Protein AF-0000000082042548 (afdb_homodimer)

Secondary structure (DSSP, 8-state):
-----------------SS--EE-SEEEEETT--EEEEEE---SSEEEEEEEEEESSS-EEEEEEETTS--EEE-GGGTTSEEEEE-SSEEEEEE-S--GGG-EEEEEEEEEEETTEEEEEE---EEEEEE-----HHHHHHHHHHHHHHHHHHHHHHHHHHHHHHHHHHHHHHHHHHHHT--TT-/-----------------SS--EE-SEEEEETT--EEEEEE---SSEEEEEEEEEESSS-EEEEEEETTS--EEE-GGGTTSEEEEE-SSEEEEEE-S--GGG-EEEEEEEEEEETTEEEEEE---EEEEEE-----HHHHHHHHHHHHHHHHHHHHHHHHHHHHHHHHHHHHHHHHHHHHT--TT-

Solvent-accessible surface area (backbone atoms only — not comparable to full-atom values): 20476 Å² total; per-residue (Å²): 139,79,86,73,85,76,75,74,67,70,72,70,67,72,66,65,55,83,46,32,50,51,40,56,44,68,43,82,42,49,48,57,43,67,51,67,41,38,32,44,65,69,57,92,42,48,67,53,27,38,34,36,29,34,32,61,39,82,62,45,70,46,34,40,34,32,68,85,58,80,45,76,47,66,29,76,94,46,59,93,27,61,49,78,44,84,53,94,58,29,37,37,34,34,41,37,64,36,44,54,84,63,32,29,36,38,28,43,32,37,34,26,35,50,96,84,34,84,43,76,38,50,29,71,20,23,40,35,44,35,37,73,82,77,77,58,66,65,56,57,55,51,52,52,53,53,49,55,56,51,50,54,54,52,45,53,51,52,49,53,54,52,53,51,52,54,50,55,52,49,54,51,55,52,52,55,53,58,62,67,65,58,71,73,79,112,138,77,86,73,86,75,77,76,67,72,74,71,68,72,65,63,53,84,46,32,50,50,40,56,44,67,44,81,42,49,48,57,42,68,50,67,42,37,32,45,64,68,56,91,42,47,66,53,28,37,33,35,29,34,32,60,40,83,62,44,68,47,35,37,33,33,68,84,58,80,44,76,47,67,29,76,94,45,59,95,28,61,47,77,43,84,53,94,60,29,36,38,36,33,41,38,64,36,43,55,85,64,32,30,35,39,28,45,32,36,35,27,35,51,95,84,34,83,44,74,34,50,28,72,20,25,42,35,43,36,36,74,82,76,76,57,66,65,55,55,54,52,51,51,54,53,47,55,56,51,50,55,54,53,45,54,51,51,48,54,54,52,53,51,52,53,50,53,53,48,54,50,55,52,51,53,53,59,61,69,64,57,72,72,79,113

Organism: Chelonoidis abingdonii (NCBI:txid106734)

Radius of gyration: 39.46 Å; Cα contacts (8 Å, |Δi|>4): 624; chains: 2; bounding box: 56×146×115 Å

Structure (mmCIF, N/CA/C/O backbone):
data_AF-0000000082042548-model_v1
#
loop_
_entity.id
_entity.type
_entity.pdbx_description
1 polymer 'Immunoglobulin domain-containing protein'
#
loop_
_atom_site.group_PDB
_atom_site.id
_atom_site.type_symbol
_atom_site.label_atom_id
_atom_site.label_alt_id
_atom_site.label_comp_id
_atom_site.label_asym_id
_atom_site.label_entity_id
_atom_site.label_seq_id
_atom_site.pdbx_PDB_ins_code
_atom_site.Cartn_x
_atom_site.Cartn_y
_atom_site.Cartn_z
_atom_site.occupancy
_atom_site.B_iso_or_equiv
_atom_site.auth_seq_id
_atom_site.auth_comp_id
_atom_site.auth_asym_id
_atom_site.auth_atom_id
_atom_site.pdbx_PDB_model_num
ATOM 1 N N . LEU A 1 1 ? -9.922 -2.357 62.219 1 30.91 1 LEU A N 1
ATOM 2 C CA . LEU A 1 1 ? -10.594 -1.523 61.25 1 30.91 1 LEU A CA 1
ATOM 3 C C . LEU A 1 1 ? -9.711 -1.32 60 1 30.91 1 LEU A C 1
ATOM 5 O O . LEU A 1 1 ? -8.852 -0.437 60 1 30.91 1 LEU A O 1
ATOM 9 N N . GLU A 1 2 ? -9.156 -2.424 59.5 1 39.81 2 GLU A N 1
ATOM 10 C CA . GLU A 1 2 ? -8.172 -2.672 58.438 1 39.81 2 GLU A CA 1
ATOM 11 C C . GLU A 1 2 ? -8.5 -1.867 57.188 1 39.81 2 GLU A C 1
ATOM 13 O O . GLU A 1 2 ? -9.641 -1.452 56.969 1 39.81 2 GLU A O 1
ATOM 18 N N . PHE A 1 3 ? -7.379 -1.324 56.594 1 40.09 3 PHE A N 1
ATOM 19 C CA . PHE A 1 3 ? -7.055 -0.581 55.375 1 40.09 3 PHE A CA 1
ATOM 20 C C . PHE A 1 3 ? -7.832 -1.127 54.188 1 40.09 3 PHE A C 1
ATOM 22 O O . PHE A 1 3 ? -7.91 -2.342 54 1 40.09 3 PHE A O 1
ATOM 29 N N . GLY A 1 4 ? -8.906 -0.402 53.625 1 39.5 4 GLY A N 1
ATOM 30 C CA . GLY A 1 4 ? -9.727 -0.397 52.438 1 39.5 4 GLY A CA 1
ATOM 31 C C . GLY A 1 4 ? -8.938 -0.693 51.156 1 39.5 4 GLY A C 1
ATOM 32 O O . GLY A 1 4 ? -7.758 -0.354 51.062 1 39.5 4 GLY A O 1
ATOM 33 N N . PRO A 1 5 ? -9.25 -1.831 50.406 1 49.59 5 PRO A N 1
ATOM 34 C CA . PRO A 1 5 ? -8.742 -2.094 49.062 1 49.59 5 PRO A CA 1
ATOM 35 C C . PRO A 1 5 ? -8.688 -0.839 48.188 1 49.59 5 PRO A C 1
ATOM 37 O O . PRO A 1 5 ? -9.672 -0.11 48.094 1 49.59 5 PRO A O 1
ATOM 40 N N . LEU A 1 6 ? -7.57 -0.037 48.125 1 42.12 6 LEU A N 1
ATOM 41 C CA . LEU A 1 6 ? -7.18 0.951 47.125 1 42.12 6 LEU A CA 1
ATOM 42 C C . LEU A 1 6 ? -7.613 0.515 45.75 1 42.12 6 LEU A C 1
ATOM 44 O O . LEU A 1 6 ? -7.156 -0.512 45.25 1 42.12 6 LEU A O 1
ATOM 48 N N . CYS A 1 7 ? -8.859 0.816 45.281 1 38.88 7 CYS A N 1
ATOM 49 C CA . CYS A 1 7 ? -9.367 0.982 43.938 1 38.88 7 CYS A CA 1
ATOM 50 C C . CYS A 1 7 ? -8.297 1.568 43 1 38.88 7 CYS A C 1
ATOM 52 O O . CYS A 1 7 ? -7.98 2.756 43.094 1 38.88 7 CYS A O 1
ATOM 54 N N . LEU A 1 8 ? -7.133 0.914 42.875 1 37.88 8 LEU A N 1
ATOM 55 C CA . LEU A 1 8 ? -6.41 1.172 41.625 1 37.88 8 LEU A CA 1
ATOM 56 C C . LEU A 1 8 ? -7.375 1.368 40.469 1 37.88 8 LEU A C 1
ATOM 58 O O . LEU A 1 8 ? -7.906 0.396 39.906 1 37.88 8 LEU A O 1
ATOM 62 N N . MET A 1 9 ? -8.352 2.215 40.594 1 36 9 MET A N 1
ATOM 63 C CA . MET A 1 9 ? -8.961 2.773 39.375 1 36 9 MET A CA 1
ATOM 64 C C . MET A 1 9 ? -7.918 2.951 38.281 1 36 9 MET A C 1
ATOM 66 O O . MET A 1 9 ? -7.035 3.803 38.375 1 36 9 MET A O 1
ATOM 70 N N . MET A 1 10 ? -7.387 1.938 37.719 1 39.34 10 MET A N 1
ATOM 71 C CA . MET A 1 10 ? -6.898 2.062 36.344 1 39.34 10 MET A CA 1
ATOM 72 C C . MET A 1 10 ? -7.727 3.074 35.562 1 39.34 10 MET A C 1
ATOM 74 O O . MET A 1 10 ? -8.883 2.811 35.219 1 39.34 10 MET A O 1
ATOM 78 N N . LYS A 1 11 ? -7.691 4.312 35.875 1 39.91 11 LYS A N 1
ATOM 79 C CA . LYS A 1 11 ? -8.078 5.305 34.875 1 39.91 11 LYS A CA 1
ATOM 80 C C . LYS A 1 11 ? -7.82 4.789 33.469 1 39.91 11 LYS A C 1
ATOM 82 O O . LYS A 1 11 ? -6.672 4.703 33.031 1 39.91 11 LYS A O 1
ATOM 87 N N . CYS A 1 12 ? -8.43 3.734 32.938 1 40.12 12 CYS A N 1
ATOM 88 C CA . CYS A 1 12 ? -8.719 3.717 31.516 1 40.12 12 CYS A CA 1
ATOM 89 C C . CYS A 1 12 ? -8.906 5.129 30.969 1 40.12 12 CYS A C 1
ATOM 91 O O . CYS A 1 12 ? -10 5.691 31.062 1 40.12 12 CYS A O 1
ATOM 93 N N . ILE A 1 13 ? -8.18 6.062 31.297 1 39.62 13 ILE A N 1
ATOM 94 C CA . ILE A 1 13 ? -8.156 7.211 30.406 1 39.62 13 ILE A CA 1
ATOM 95 C C . ILE A 1 13 ? -8.508 6.758 28.984 1 39.62 13 ILE A C 1
ATOM 97 O O . ILE A 1 13 ? -7.738 6.039 28.344 1 39.62 13 ILE A O 1
ATOM 101 N N . LEU A 1 14 ? -9.711 6.285 28.688 1 43.09 14 LEU A N 1
ATOM 102 C CA . LEU A 1 14 ? -10.203 6.438 27.312 1 43.09 14 LEU A CA 1
ATOM 103 C C . LEU A 1 14 ? -9.547 7.629 26.625 1 43.09 14 LEU A C 1
ATOM 105 O O . LEU A 1 14 ? -10.031 8.758 26.734 1 43.09 14 LEU A O 1
ATOM 109 N N . GLU A 1 15 ? -8.352 7.887 26.812 1 45.38 15 GLU A N 1
ATOM 110 C CA . GLU A 1 15 ? -7.801 8.797 25.812 1 45.38 15 GLU A CA 1
ATOM 111 C C . GLU A 1 15 ? -8.477 8.602 24.453 1 45.38 15 GLU A C 1
ATOM 113 O O . GLU A 1 15 ? -8.43 7.508 23.891 1 45.38 15 GLU A O 1
ATOM 118 N N . TYR A 1 16 ? -9.719 9.133 24.266 1 48.38 16 TYR A N 1
ATOM 119 C CA . TYR A 1 16 ? -10.344 9.25 22.953 1 48.38 16 TYR A CA 1
ATOM 120 C C . TYR A 1 16 ? -9.297 9.242 21.844 1 48.38 16 TYR A C 1
ATOM 122 O O . TYR A 1 16 ? -8.367 10.047 21.859 1 48.38 16 TYR A O 1
ATOM 130 N N . ALA A 1 17 ? -9.016 8.195 21.406 1 53.56 17 ALA A N 1
ATOM 131 C CA . ALA A 1 17 ? -8.102 8.016 20.281 1 53.56 17 ALA A CA 1
ATOM 132 C C . ALA A 1 17 ? -8.289 9.125 19.234 1 53.56 17 ALA A C 1
ATOM 134 O O . ALA A 1 17 ? -9.406 9.414 18.812 1 53.56 17 ALA A O 1
ATOM 135 N N . ARG A 1 18 ? -7.535 10.141 19.25 1 64.62 18 ARG A N 1
ATOM 136 C CA . ARG A 1 18 ? -7.504 11.258 18.312 1 64.62 18 ARG A CA 1
ATOM 137 C C . ARG A 1 18 ? -7.359 10.773 16.875 1 64.62 18 ARG A C 1
ATOM 139 O O . ARG A 1 18 ? -7.367 11.57 15.938 1 64.62 18 ARG A O 1
ATOM 146 N N . GLU A 1 19 ? -7.254 9.484 16.688 1 80.31 19 GLU A N 1
ATOM 147 C CA . GLU A 1 19 ? -7.121 9.023 15.305 1 80.31 19 GLU A CA 1
ATOM 148 C C . GLU A 1 19 ? -8.156 7.949 14.977 1 80.31 19 GLU A C 1
ATOM 150 O O . GLU A 1 19 ? -8.578 7.199 15.859 1 80.31 19 GLU A O 1
ATOM 155 N N . VAL A 1 20 ? -8.773 7.984 13.852 1 93 20 VAL A N 1
ATOM 156 C CA . VAL A 1 20 ? -9.68 6.969 13.328 1 93 20 VAL A CA 1
ATOM 157 C C . VAL A 1 20 ? -8.938 5.641 13.18 1 93 20 VAL A C 1
ATOM 159 O O . VAL A 1 20 ? -7.879 5.578 12.555 1 93 20 VAL A O 1
ATOM 162 N N . THR A 1 21 ? -9.398 4.625 13.906 1 94.44 21 THR A N 1
ATOM 163 C CA . THR A 1 21 ? -8.812 3.299 13.75 1 94.44 21 THR A CA 1
ATOM 164 C C . THR A 1 21 ? -9.375 2.605 12.508 1 94.44 21 THR A C 1
ATOM 166 O O . THR A 1 21 ? -10.57 2.701 12.227 1 94.44 21 THR A O 1
ATOM 169 N N . GLN A 1 22 ? -8.508 1.91 11.797 1 97.19 22 GLN A N 1
ATOM 170 C CA . GLN A 1 22 ? -8.891 1.236 10.562 1 97.19 22 GLN A CA 1
ATOM 171 C C . GLN A 1 22 ? -8.188 -0.113 10.43 1 97.19 22 GLN A C 1
ATOM 173 O O . GLN A 1 22 ? -6.996 -0.23 10.727 1 97.19 22 GLN A O 1
ATOM 178 N N . LYS A 1 23 ? -8.961 -1.135 10.102 1 97.62 23 LYS A N 1
ATOM 179 C CA . LYS A 1 23 ? -8.422 -2.477 9.898 1 97.62 23 LYS A CA 1
ATOM 180 C C . LYS A 1 23 ? -9.062 -3.15 8.695 1 97.62 23 LYS A C 1
ATOM 182 O O . LYS A 1 23 ? -10.227 -2.887 8.375 1 97.62 23 LYS A O 1
ATOM 187 N N . PRO A 1 24 ? -8.305 -4.082 8.023 1 98.5 24 PRO A N 1
ATOM 188 C CA . PRO A 1 24 ? -6.914 -4.453 8.297 1 98.5 24 PRO A CA 1
ATOM 189 C C . PRO A 1 24 ? -5.91 -3.455 7.727 1 98.5 24 PRO A C 1
ATOM 191 O O . PRO A 1 24 ? -6.297 -2.5 7.051 1 98.5 24 PRO A O 1
ATOM 194 N N . ASP A 1 25 ? -4.594 -3.676 7.961 1 98.31 25 ASP A N 1
ATOM 195 C CA . ASP A 1 25 ? -3.561 -2.771 7.465 1 98.31 25 ASP A CA 1
ATOM 196 C C . ASP A 1 25 ? -3.217 -3.076 6.012 1 98.31 25 ASP A C 1
ATOM 198 O O . ASP A 1 25 ? -2.877 -2.172 5.242 1 98.31 25 ASP A O 1
ATOM 202 N N . VAL A 1 26 ? -3.24 -4.316 5.707 1 98.38 26 VAL A N 1
ATOM 203 C CA . VAL A 1 26 ? -2.838 -4.734 4.367 1 98.38 26 VAL A CA 1
ATOM 204 C C . VAL A 1 26 ? -3.838 -5.754 3.826 1 98.38 26 VAL A C 1
ATOM 206 O O . VAL A 1 26 ? -4.219 -6.695 4.527 1 98.38 26 VAL A O 1
ATOM 209 N N . LEU A 1 27 ? -4.234 -5.594 2.611 1 98.38 27 LEU A N 1
ATOM 210 C CA . LEU A 1 27 ? -5.082 -6.52 1.867 1 98.38 27 LEU A CA 1
ATOM 211 C C . LEU A 1 27 ? -4.449 -6.875 0.527 1 98.38 27 LEU A C 1
ATOM 213 O O . LEU A 1 27 ? -4.348 -6.027 -0.363 1 98.38 27 LEU A O 1
ATOM 217 N N . LEU A 1 28 ? -3.963 -8.055 0.416 1 96.94 28 LEU A N 1
ATOM 218 C CA . LEU A 1 28 ? -3.488 -8.625 -0.84 1 96.94 28 LEU A CA 1
ATOM 219 C C . LEU A 1 28 ? -4.52 -9.586 -1.423 1 96.94 28 LEU A C 1
ATOM 221 O O . LEU A 1 28 ? -4.754 -10.664 -0.868 1 96.94 28 LEU A O 1
ATOM 225 N N . VAL A 1 29 ? -5.09 -9.234 -2.557 1 96.5 29 VAL A N 1
ATOM 226 C CA . VAL A 1 29 ? -6.227 -10.016 -3.041 1 96.5 29 VAL A CA 1
ATOM 227 C C . VAL A 1 29 ? -6.121 -10.195 -4.555 1 96.5 29 VAL A C 1
ATOM 229 O O . VAL A 1 29 ? -5.316 -9.531 -5.211 1 96.5 29 VAL A O 1
ATOM 232 N N . ASN A 1 30 ? -6.875 -11.109 -5.043 1 94.06 30 ASN A N 1
ATOM 233 C CA . ASN A 1 30 ? -6.965 -11.305 -6.488 1 94.06 30 ASN A CA 1
ATOM 234 C C . ASN A 1 30 ? -8.125 -10.516 -7.09 1 94.06 30 ASN A C 1
ATOM 236 O O . ASN A 1 30 ? -9.07 -10.164 -6.391 1 94.06 30 ASN A O 1
ATOM 240 N N . GLU A 1 31 ? -7.996 -10.25 -8.352 1 95.88 31 GLU A N 1
ATOM 241 C CA . GLU A 1 31 ? -9.094 -9.609 -9.07 1 95.88 31 GLU A CA 1
ATOM 242 C C . GLU A 1 31 ? -10.398 -10.383 -8.891 1 95.88 31 GLU A C 1
ATOM 244 O O . GLU A 1 31 ? -10.398 -11.617 -8.891 1 95.88 31 GLU A O 1
ATOM 249 N N . GLY A 1 32 ? -11.492 -9.656 -8.75 1 96 32 GLY A N 1
ATOM 250 C CA . GLY A 1 32 ? -12.805 -10.273 -8.617 1 96 32 GLY A CA 1
ATOM 251 C C . GLY A 1 32 ? -13.211 -10.508 -7.176 1 96 32 GLY A C 1
ATOM 252 O O . GLY A 1 32 ? -14.383 -10.734 -6.887 1 96 32 GLY A O 1
ATOM 253 N N . GLU A 1 33 ? -12.297 -10.523 -6.281 1 96.81 33 GLU A N 1
ATOM 254 C CA . GLU A 1 33 ? -12.578 -10.805 -4.879 1 96.81 33 GLU A CA 1
ATOM 255 C C . GLU A 1 33 ? -13.211 -9.602 -4.184 1 96.81 33 GLU A C 1
ATOM 257 O O . GLU A 1 33 ? -13.312 -8.523 -4.773 1 96.81 33 GLU A O 1
ATOM 262 N N . SER A 1 34 ? -13.719 -9.828 -2.951 1 97.94 34 SER A N 1
ATOM 263 C CA . SER A 1 34 ? -14.305 -8.789 -2.113 1 97.94 34 SER A CA 1
ATOM 264 C C . SER A 1 34 ? -13.531 -8.633 -0.806 1 97.94 34 SER A C 1
ATOM 266 O O . SER A 1 34 ? -12.961 -9.602 -0.301 1 97.94 34 SER A O 1
ATOM 268 N N . VAL A 1 35 ? -13.547 -7.457 -0.332 1 98.62 35 VAL A N 1
ATOM 269 C CA . VAL A 1 35 ? -12.859 -7.219 0.936 1 98.62 35 VAL A CA 1
ATOM 270 C C . VAL A 1 35 ? -13.695 -6.273 1.801 1 98.62 35 VAL A C 1
ATOM 272 O O . VAL A 1 35 ? -14.602 -5.609 1.304 1 98.62 35 VAL A O 1
ATOM 275 N N . ASN A 1 36 ? -13.367 -6.27 3.082 1 98.5 36 ASN A N 1
ATOM 276 C CA . ASN A 1 36 ? -13.992 -5.359 4.035 1 98.5 36 ASN A CA 1
ATOM 277 C C . ASN A 1 36 ? -12.961 -4.461 4.711 1 98.5 36 ASN A C 1
ATOM 279 O O . ASN A 1 36 ? -11.898 -4.93 5.125 1 98.5 36 ASN A O 1
ATOM 283 N N . ILE A 1 37 ? -13.25 -3.254 4.832 1 98.5 37 ILE A N 1
ATOM 284 C CA . ILE A 1 37 ? -12.492 -2.283 5.617 1 98.5 37 ILE A CA 1
ATOM 285 C C . ILE A 1 37 ? -13.359 -1.753 6.758 1 98.5 37 ILE A C 1
ATOM 287 O O . ILE A 1 37 ? -14.477 -1.29 6.531 1 98.5 37 ILE A O 1
ATOM 291 N N . SER A 1 38 ? -12.891 -1.854 7.914 1 97.38 38 SER A N 1
ATOM 292 C CA . SER A 1 38 ? -13.617 -1.366 9.086 1 97.38 38 SER A CA 1
ATOM 293 C C . SER A 1 38 ? -13.008 -0.074 9.609 1 97.38 38 SER A C 1
ATOM 295 O O . SER A 1 38 ? -11.789 0.005 9.82 1 97.38 38 SER A O 1
ATOM 297 N N . CYS A 1 39 ? -13.805 0.874 9.867 1 96 39 CYS A N 1
ATOM 298 C CA . CYS A 1 39 ? -13.383 2.178 10.375 1 96 39 CYS A CA 1
ATOM 299 C C . CYS A 1 39 ? -14.109 2.518 11.672 1 96 39 CYS A C 1
ATOM 301 O O . CYS A 1 39 ? -15.336 2.43 11.742 1 96 39 CYS A O 1
ATOM 303 N N . SER A 1 40 ? -13.383 2.959 12.594 1 93.69 40 SER A N 1
ATOM 304 C CA . SER A 1 40 ? -14.016 3.367 13.844 1 93.69 40 SER A CA 1
ATOM 305 C C . SER A 1 40 ? -14.75 4.691 13.68 1 93.69 40 SER A C 1
ATOM 307 O O . SER A 1 40 ? -14.352 5.535 12.875 1 93.69 40 SER A O 1
ATOM 309 N N . ILE A 1 41 ? -15.789 4.883 14.422 1 88.31 41 ILE A N 1
ATOM 310 C CA . ILE A 1 41 ? -16.562 6.121 14.305 1 88.31 41 ILE A CA 1
ATOM 311 C C . ILE A 1 41 ? -16.453 6.918 15.602 1 88.31 41 ILE A C 1
ATOM 313 O O . ILE A 1 41 ? -16.984 8.023 15.703 1 88.31 41 ILE A O 1
ATOM 317 N N . THR A 1 42 ? -15.711 6.445 16.562 1 82.69 42 THR A N 1
ATOM 318 C CA . THR A 1 42 ? -15.57 7.152 17.844 1 82.69 42 THR A CA 1
ATOM 319 C C . THR A 1 42 ? -14.672 8.375 17.688 1 82.69 42 THR A C 1
ATOM 321 O O . THR A 1 42 ? -13.547 8.266 17.188 1 82.69 42 THR A O 1
ATOM 324 N N . THR A 1 43 ? -15.266 9.531 17.984 1 81.12 43 THR A N 1
ATOM 325 C CA . THR A 1 43 ? -14.516 10.773 17.859 1 81.12 43 THR A CA 1
ATOM 326 C C . THR A 1 43 ? -14.805 11.703 19.031 1 81.12 43 THR A C 1
ATOM 328 O O . THR A 1 43 ? -15.836 11.57 19.703 1 81.12 43 THR A O 1
ATOM 331 N N . LYS A 1 44 ? -13.867 12.508 19.609 1 77.94 44 LYS A N 1
ATOM 332 C CA . LYS A 1 44 ? -14.055 13.484 20.688 1 77.94 44 LYS A CA 1
ATOM 333 C C . LYS A 1 44 ? -15.047 14.57 20.266 1 77.94 44 LYS A C 1
ATOM 335 O O . LYS A 1 44 ? -15.805 15.07 21.109 1 77.94 44 LYS A O 1
ATOM 340 N N . GLY A 1 45 ? -15.414 14.781 19.047 1 81.19 45 GLY A N 1
ATOM 341 C CA . GLY A 1 45 ? -16.344 15.758 18.5 1 81.19 45 GLY A CA 1
ATOM 342 C C . GLY A 1 45 ? -17.594 15.141 17.906 1 81.19 45 GLY A C 1
ATOM 343 O O . GLY A 1 45 ? -17.891 13.969 18.156 1 81.19 45 GLY A O 1
ATOM 344 N N . MET A 1 46 ? -18.328 16.109 17.391 1 87.75 46 MET A N 1
ATOM 345 C CA . MET A 1 46 ? -19.531 15.648 16.719 1 87.75 46 MET A CA 1
ATOM 346 C C . MET A 1 46 ? -19.219 15.172 15.297 1 87.75 46 MET A C 1
ATOM 348 O O . MET A 1 46 ? -18.656 15.93 14.492 1 87.75 46 MET A O 1
ATOM 352 N N . LEU A 1 47 ? -19.484 13.969 15.055 1 89.62 47 LEU A N 1
ATOM 353 C CA . LEU A 1 47 ? -19.25 13.398 13.734 1 89.62 47 LEU A CA 1
ATOM 354 C C . LEU A 1 47 ? -20.234 13.93 12.711 1 89.62 47 LEU A C 1
ATOM 356 O O . LEU A 1 47 ? -21.453 13.836 12.914 1 89.62 47 LEU A O 1
ATOM 360 N N . VAL A 1 48 ? -19.812 14.5 11.727 1 91.69 48 VAL A N 1
ATOM 361 C CA . VAL A 1 48 ? -20.641 15 10.641 1 91.69 48 VAL A CA 1
ATOM 362 C C . VAL A 1 48 ? -20.75 13.945 9.547 1 91.69 48 VAL A C 1
ATOM 364 O O . VAL A 1 48 ? -21.828 13.703 9.008 1 91.69 48 VAL A O 1
ATOM 367 N N . GLY A 1 49 ? -19.625 13.32 9.156 1 93 49 GLY A N 1
ATOM 368 C CA . GLY A 1 49 ? -19.562 12.305 8.117 1 93 49 GLY A CA 1
ATOM 369 C C . GLY A 1 49 ? -18.203 11.633 8.016 1 93 49 GLY A C 1
ATOM 370 O O . GLY A 1 49 ? -17.297 11.93 8.805 1 93 49 GLY A O 1
ATOM 371 N N . MET A 1 50 ? -18.156 10.727 7.141 1 94.19 50 MET A N 1
ATOM 372 C CA . MET A 1 50 ? -16.922 9.961 6.965 1 94.19 50 MET A CA 1
ATOM 373 C C . MET A 1 50 ? -16.609 9.766 5.484 1 94.19 50 MET A C 1
ATOM 375 O O . MET A 1 50 ? -17.516 9.5 4.684 1 94.19 50 MET A O 1
ATOM 379 N N . TYR A 1 51 ? -15.438 9.922 5.203 1 96.5 51 TYR A N 1
ATOM 380 C CA . TYR A 1 51 ? -14.938 9.664 3.857 1 96.5 51 TYR A CA 1
ATOM 381 C C . TYR A 1 51 ? -14.141 8.367 3.82 1 96.5 51 TYR A C 1
ATOM 383 O O . TYR A 1 51 ? -13.484 8 4.801 1 96.5 51 TYR A O 1
ATOM 391 N N . LEU A 1 52 ? -14.219 7.707 2.748 1 98.19 52 LEU A N 1
ATOM 392 C CA . LEU A 1 52 ? -13.164 6.793 2.316 1 98.19 52 LEU A CA 1
ATOM 393 C C . LEU A 1 52 ? -12.398 7.367 1.129 1 98.19 52 LEU A C 1
ATOM 395 O O . LEU A 1 52 ? -12.977 7.586 0.061 1 98.19 52 LEU A O 1
ATOM 399 N N . LYS A 1 53 ? -11.141 7.574 1.331 1 98.5 53 LYS A N 1
ATOM 400 C CA . LYS A 1 53 ? -10.297 8.164 0.292 1 98.5 53 LYS A CA 1
ATOM 401 C C . LYS A 1 53 ? -9.227 7.188 -0.174 1 98.5 53 LYS A C 1
ATOM 403 O O . LYS A 1 53 ? -8.672 6.438 0.632 1 98.5 53 LYS A O 1
ATOM 408 N N . ARG A 1 54 ? -9 7.242 -1.446 1 98.69 54 ARG A N 1
ATOM 409 C CA . ARG A 1 54 ? -7.844 6.551 -2.004 1 98.69 54 ARG A CA 1
ATOM 410 C C . ARG A 1 54 ? -6.684 7.516 -2.215 1 98.69 54 ARG A C 1
ATOM 412 O O . ARG A 1 54 ? -6.875 8.633 -2.695 1 98.69 54 ARG A O 1
ATOM 419 N N . GLU A 1 55 ? -5.551 7.055 -1.821 1 97.94 55 GLU A N 1
ATOM 420 C CA . GLU A 1 55 ? -4.352 7.879 -1.927 1 97.94 55 GLU A CA 1
ATOM 421 C C . GLU A 1 55 ? -3.201 7.102 -2.559 1 97.94 55 GLU A C 1
ATOM 423 O O . GLU A 1 55 ? -3.32 5.902 -2.811 1 97.94 55 GLU A O 1
ATOM 428 N N . VAL A 1 56 ? -2.049 7.797 -2.861 1 97.31 56 VAL A N 1
ATOM 429 C CA . VAL A 1 56 ? -0.79 7.285 -3.395 1 97.31 56 VAL A CA 1
ATOM 430 C C . VAL A 1 56 ? -0.949 6.961 -4.879 1 97.31 56 VAL A C 1
ATOM 432 O O . VAL A 1 56 ? -0.18 7.445 -5.711 1 97.31 56 VAL A O 1
ATOM 435 N N . VAL A 1 57 ? -1.935 6.102 -5.191 1 97.19 57 VAL A N 1
ATOM 436 C CA . VAL A 1 57 ? -2.201 5.754 -6.582 1 97.19 57 VAL A CA 1
ATOM 437 C C . VAL A 1 57 ? -3.574 6.285 -6.992 1 97.19 57 VAL A C 1
ATOM 439 O O . VAL A 1 57 ? -4.594 5.879 -6.434 1 97.19 57 VAL A O 1
ATOM 442 N N . ASN A 1 58 ? -3.668 7.125 -7.969 1 95.75 58 ASN A N 1
ATOM 443 C CA . ASN A 1 58 ? -4.926 7.648 -8.484 1 95.75 58 ASN A CA 1
ATOM 444 C C . ASN A 1 58 ? -5.832 8.141 -7.359 1 95.75 58 ASN A C 1
ATOM 446 O O . ASN A 1 58 ? -6.949 7.648 -7.195 1 95.75 58 ASN A O 1
ATOM 450 N N . ALA A 1 59 ? -5.301 9.141 -6.656 1 96.62 59 ALA A N 1
ATOM 451 C CA . ALA A 1 59 ? -5.977 9.688 -5.484 1 96.62 59 ALA A CA 1
ATOM 452 C C . ALA A 1 59 ? -7.375 10.172 -5.84 1 96.62 59 ALA A C 1
ATOM 454 O O . ALA A 1 59 ? -7.582 10.789 -6.887 1 96.62 59 ALA A O 1
ATOM 455 N N . MET A 1 60 ? -8.391 9.836 -5.016 1 97.88 60 MET A N 1
ATOM 456 C CA . MET A 1 60 ? -9.773 10.25 -5.215 1 97.88 60 MET A CA 1
ATOM 457 C C . MET A 1 60 ? -10.609 10 -3.961 1 97.88 60 MET A C 1
ATOM 459 O O . MET A 1 60 ? -10.18 9.273 -3.062 1 97.88 60 MET A O 1
ATOM 463 N N . GLU A 1 61 ? -11.711 10.711 -3.896 1 98.06 61 GLU A N 1
ATOM 464 C CA . GLU A 1 61 ? -12.711 10.383 -2.889 1 98.06 61 GLU A CA 1
ATOM 465 C C . GLU A 1 61 ? -13.555 9.188 -3.32 1 98.06 61 GLU A C 1
ATOM 467 O O . GLU A 1 61 ? -14.297 9.266 -4.305 1 98.06 61 GLU A O 1
ATOM 472 N N . VAL A 1 62 ? -13.531 8.164 -2.635 1 98.44 62 VAL A N 1
ATOM 473 C CA . VAL A 1 62 ? -14.18 6.914 -3.016 1 98.44 62 VAL A CA 1
ATOM 474 C C . VAL A 1 62 ? -15.625 6.906 -2.521 1 98.44 62 VAL A C 1
ATOM 476 O O . VAL A 1 62 ? -16.531 6.555 -3.268 1 98.44 62 VAL A O 1
ATOM 479 N N . LEU A 1 63 ? -15.805 7.297 -1.249 1 97.62 63 LEU A N 1
ATOM 480 C CA . LEU A 1 63 ? -17.094 7.23 -0.571 1 97.62 63 LEU A CA 1
ATOM 481 C C . LEU A 1 63 ? -17.234 8.367 0.44 1 97.62 63 LEU A C 1
ATOM 483 O O . LEU A 1 63 ? -16.25 8.758 1.079 1 97.62 63 LEU A O 1
ATOM 487 N N . TYR A 1 64 ? -18.375 8.922 0.521 1 97.06 64 TYR A N 1
ATOM 488 C CA . TYR A 1 64 ? -18.75 9.82 1.607 1 97.06 64 TYR A CA 1
ATOM 489 C C . TYR A 1 64 ? -20.078 9.406 2.219 1 97.06 64 TYR A C 1
ATOM 491 O O . TYR A 1 64 ? -21.047 9.148 1.498 1 97.06 64 TYR A O 1
ATOM 499 N N . ILE A 1 65 ? -20.109 9.336 3.49 1 94.25 65 ILE A N 1
ATOM 500 C CA . ILE A 1 65 ? -21.328 8.984 4.207 1 94.25 65 ILE A CA 1
ATOM 501 C C . ILE A 1 65 ? -21.547 9.961 5.359 1 94.25 65 ILE A C 1
ATOM 503 O O . ILE A 1 65 ? -20.609 10.312 6.07 1 94.25 65 ILE A O 1
ATOM 507 N N . THR A 1 66 ? -22.719 10.359 5.52 1 91.12 66 THR A N 1
ATOM 508 C CA . THR A 1 66 ? -23.047 11.219 6.652 1 91.12 66 THR A CA 1
ATOM 509 C C . THR A 1 66 ? -23.328 10.391 7.902 1 91.12 66 THR A C 1
ATOM 511 O O . THR A 1 66 ? -23.562 9.188 7.812 1 91.12 66 THR A O 1
ATOM 514 N N . LYS A 1 67 ? -23.203 10.938 9.125 1 79.38 67 LYS A N 1
ATOM 515 C CA . LYS A 1 67 ? -23.359 10.273 10.414 1 79.38 67 LYS A CA 1
ATOM 516 C C . LYS A 1 67 ? -24.656 9.477 10.469 1 79.38 67 LYS A C 1
ATOM 518 O O . LYS A 1 67 ? -24.688 8.359 10.992 1 79.38 67 LYS A O 1
ATOM 523 N N . ASN A 1 68 ? -25.672 9.992 9.961 1 73.62 68 ASN A N 1
ATOM 524 C CA . ASN A 1 68 ? -26.938 9.289 10.047 1 73.62 68 ASN A CA 1
ATOM 525 C C . ASN A 1 68 ? -27.188 8.43 8.805 1 73.62 68 ASN A C 1
ATOM 527 O O . ASN A 1 68 ? -28.203 7.738 8.719 1 73.62 68 ASN A O 1
ATOM 531 N N . GLY A 1 69 ? -26.203 8.367 7.984 1 70.12 69 GLY A N 1
ATOM 532 C CA . GLY A 1 69 ? -26.297 7.574 6.77 1 70.12 69 GLY A CA 1
ATOM 533 C C . GLY A 1 69 ? -27.297 8.141 5.773 1 70.12 69 GLY A C 1
ATOM 534 O O . GLY A 1 69 ? -27.672 7.465 4.816 1 70.12 69 GLY A O 1
ATOM 535 N N . SER A 1 70 ? -27.734 9.32 6.012 1 78.81 70 SER A N 1
ATOM 536 C CA . SER A 1 70 ? -28.766 9.898 5.16 1 78.81 70 SER A CA 1
ATOM 537 C C . SER A 1 70 ? -28.219 10.219 3.771 1 78.81 70 SER A C 1
ATOM 539 O O . SER A 1 70 ? -28.953 10.164 2.783 1 78.81 70 SER A O 1
ATOM 541 N N . LYS A 1 71 ? -27.016 10.578 3.75 1 88.94 71 LYS A N 1
ATOM 542 C CA . LYS A 1 71 ? -26.391 10.867 2.459 1 88.94 71 LYS A CA 1
ATOM 543 C C . LYS A 1 71 ? -25.219 9.93 2.191 1 88.94 71 LYS A C 1
ATOM 545 O O . LYS A 1 71 ? -24.391 9.703 3.068 1 88.94 71 LYS A O 1
ATOM 550 N N . LEU A 1 72 ? -25.344 9.312 1.082 1 92 72 LEU A N 1
ATOM 551 C CA . LEU A 1 72 ? -24.312 8.414 0.594 1 92 72 LEU A CA 1
ATOM 552 C C . LEU A 1 72 ? -23.875 8.805 -0.815 1 92 72 LEU A C 1
ATOM 554 O O . LEU A 1 72 ? -24.703 8.875 -1.728 1 92 72 LEU A O 1
ATOM 558 N N . THR A 1 73 ? -22.625 9.18 -0.906 1 95.69 73 THR A N 1
ATOM 559 C CA . THR A 1 73 ? -22.062 9.484 -2.217 1 95.69 73 THR A CA 1
ATOM 560 C C . THR A 1 73 ? -20.953 8.5 -2.578 1 95.69 73 THR A C 1
ATOM 562 O O . THR A 1 73 ? -20.031 8.289 -1.803 1 95.69 73 THR A O 1
ATOM 565 N N . ILE A 1 74 ? -21.062 7.965 -3.77 1 96.69 74 ILE A N 1
ATOM 566 C CA . ILE A 1 74 ? -20.094 6.973 -4.238 1 96.69 74 ILE A CA 1
ATOM 567 C C . ILE A 1 74 ? -19.438 7.461 -5.531 1 96.69 74 ILE A C 1
ATOM 569 O O . ILE A 1 74 ? -20.125 7.941 -6.434 1 96.69 74 ILE A O 1
ATOM 573 N N . ASN A 1 75 ? -18.156 7.387 -5.582 1 97.81 75 ASN A N 1
ATOM 574 C CA . ASN A 1 75 ? -17.438 7.707 -6.812 1 97.81 75 ASN A CA 1
ATOM 575 C C . ASN A 1 75 ? -17.891 6.82 -7.969 1 97.81 75 ASN A C 1
ATOM 577 O O . ASN A 1 75 ? -18.109 5.621 -7.789 1 97.81 75 ASN A O 1
ATOM 581 N N . PHE A 1 76 ? -17.938 7.352 -9.078 1 96.94 76 PHE A N 1
ATOM 582 C CA . PHE A 1 76 ? -18.438 6.684 -10.273 1 96.94 76 PHE A CA 1
ATOM 583 C C . PHE A 1 76 ? -17.672 5.383 -10.516 1 96.94 76 PHE A C 1
ATOM 585 O O . PHE A 1 76 ? -18.266 4.379 -10.914 1 96.94 76 PHE A O 1
ATOM 592 N N . HIS A 1 77 ? -16.391 5.355 -10.32 1 96.06 77 HIS A N 1
ATOM 593 C CA . HIS A 1 77 ? -15.531 4.207 -10.602 1 96.06 77 HIS A CA 1
ATOM 594 C C . HIS A 1 77 ? -15.859 3.037 -9.68 1 96.06 77 HIS A C 1
ATOM 596 O O . HIS A 1 77 ? -15.492 1.895 -9.961 1 96.06 77 HIS A O 1
ATOM 602 N N . TYR A 1 78 ? -16.484 3.307 -8.625 1 97.25 78 TYR A N 1
ATOM 603 C CA . TYR A 1 78 ? -16.797 2.275 -7.641 1 97.25 78 TYR A CA 1
ATOM 604 C C . TYR A 1 78 ? -18.297 2.018 -7.582 1 97.25 78 TYR A C 1
ATOM 606 O O . TYR A 1 78 ? -18.797 1.371 -6.652 1 97.25 78 TYR A O 1
ATOM 614 N N . LYS A 1 79 ? -18.984 2.605 -8.523 1 95.19 79 LYS A N 1
ATOM 615 C CA . LYS A 1 79 ? -20.438 2.471 -8.539 1 95.19 79 LYS A CA 1
ATOM 616 C C . LYS A 1 79 ? -20.859 1.002 -8.5 1 95.19 79 LYS A C 1
ATOM 618 O O . LYS A 1 79 ? -20.328 0.184 -9.258 1 95.19 79 LYS A O 1
ATOM 623 N N . ASP A 1 80 ? -21.75 0.579 -7.605 1 95.25 80 ASP A N 1
ATOM 624 C CA . ASP A 1 80 ? -22.312 -0.753 -7.426 1 95.25 80 ASP A CA 1
ATOM 625 C C . ASP A 1 80 ? -21.266 -1.732 -6.902 1 95.25 80 ASP A C 1
ATOM 627 O O . ASP A 1 80 ? -21.453 -2.947 -6.969 1 95.25 80 ASP A O 1
ATOM 631 N N . ARG A 1 81 ? -20.109 -1.296 -6.566 1 97.94 81 ARG A N 1
ATOM 632 C CA . ARG A 1 81 ? -19.062 -2.18 -6.086 1 97.94 81 ARG A CA 1
ATOM 633 C C . ARG A 1 81 ? -18.672 -1.836 -4.652 1 97.94 81 ARG A C 1
ATOM 635 O O . ARG A 1 81 ? -17.672 -2.342 -4.137 1 97.94 81 ARG A O 1
ATOM 642 N N . ILE A 1 82 ? -19.359 -0.933 -4.035 1 97.5 82 ILE A N 1
ATOM 643 C CA . ILE A 1 82 ? -19.047 -0.539 -2.664 1 97.5 82 ILE A CA 1
ATOM 644 C C . ILE A 1 82 ? -20.328 -0.533 -1.827 1 97.5 82 ILE A C 1
ATOM 646 O O . ILE A 1 82 ? -21.375 -0.048 -2.275 1 97.5 82 ILE A O 1
ATOM 650 N N . GLN A 1 83 ? -20.25 -1.116 -0.633 1 94.5 83 GLN A N 1
ATOM 651 C CA . GLN A 1 83 ? -21.391 -1.198 0.269 1 94.5 83 GLN A CA 1
ATOM 652 C C . GLN A 1 83 ? -20.984 -0.916 1.71 1 94.5 83 GLN A C 1
ATOM 654 O O . GLN A 1 83 ? -20.344 -1.755 2.355 1 94.5 83 GLN A O 1
ATOM 659 N N . PRO A 1 84 ? -21.391 0.185 2.258 1 94.12 84 PRO A N 1
ATOM 660 C CA . PRO A 1 84 ? -21.141 0.463 3.672 1 94.12 84 PRO A CA 1
ATOM 661 C C . PRO A 1 84 ? -22.203 -0.124 4.598 1 94.12 84 PRO A C 1
ATOM 663 O O . PRO A 1 84 ? -23.375 -0.207 4.219 1 94.12 84 PRO A O 1
ATOM 666 N N . PHE A 1 85 ? -21.734 -0.527 5.777 1 90.69 85 PHE A N 1
ATOM 667 C CA . PHE A 1 85 ? -22.609 -1.027 6.832 1 90.69 85 PHE A CA 1
ATOM 668 C C . PHE A 1 85 ? -22.297 -0.345 8.156 1 90.69 85 PHE A C 1
ATOM 670 O O . PHE A 1 85 ? -21.203 -0.489 8.695 1 90.69 85 PHE A O 1
ATOM 677 N N . PHE A 1 86 ? -23.266 0.346 8.672 1 86.38 86 PHE A N 1
ATOM 678 C CA . PHE A 1 86 ? -23.078 1.062 9.93 1 86.38 86 PHE A CA 1
ATOM 679 C C . PHE A 1 86 ? -23.297 0.134 11.117 1 86.38 86 PHE A C 1
ATOM 681 O O . PHE A 1 86 ? -24.328 -0.523 11.219 1 86.38 86 PHE A O 1
ATOM 688 N N . LEU A 1 87 ? -22.297 0.097 11.93 1 87.94 87 LEU A N 1
ATOM 689 C CA . LEU A 1 87 ? -22.391 -0.623 13.195 1 87.94 87 LEU A CA 1
ATOM 690 C C . LEU A 1 87 ? -22.344 0.342 14.375 1 87.94 87 LEU A C 1
ATOM 692 O O . LEU A 1 87 ? -22.391 1.561 14.188 1 87.94 87 LEU A O 1
ATOM 696 N N . GLN A 1 88 ? -22.328 -0.12 15.492 1 85.5 88 GLN A N 1
ATOM 697 C CA . GLN A 1 88 ? -22.406 0.718 16.688 1 85.5 88 GLN A CA 1
ATOM 698 C C . GLN A 1 88 ? -21.141 1.559 16.844 1 85.5 88 GLN A C 1
ATOM 700 O O . GLN A 1 88 ? -21.219 2.75 17.141 1 85.5 88 GLN A O 1
ATOM 705 N N . THR A 1 89 ? -19.984 0.95 16.594 1 88.06 89 THR A N 1
ATOM 706 C CA . THR A 1 89 ? -18.734 1.656 16.875 1 88.06 89 THR A CA 1
ATOM 707 C C . THR A 1 89 ? -17.891 1.789 15.617 1 88.06 89 THR A C 1
ATOM 709 O O . THR A 1 89 ? -16.812 2.381 15.648 1 88.06 89 THR A O 1
ATOM 712 N N . GLU A 1 90 ? -18.375 1.196 14.586 1 92.69 90 GLU A N 1
ATOM 713 C CA . GLU A 1 90 ? -17.562 1.237 13.367 1 92.69 90 GLU A CA 1
ATOM 714 C C . GLU A 1 90 ? -18.453 1.188 12.117 1 92.69 90 GLU A C 1
ATOM 716 O O . GLU A 1 90 ? -19.625 0.824 12.195 1 92.69 90 GLU A O 1
ATOM 721 N N . VAL A 1 91 ? -17.938 1.634 11.109 1 93.5 91 VAL A N 1
ATOM 722 C CA . VAL A 1 91 ? -18.516 1.416 9.789 1 93.5 91 VAL A CA 1
ATOM 723 C C . VAL A 1 91 ? -17.719 0.364 9.031 1 93.5 91 VAL A C 1
ATOM 725 O O . VAL A 1 91 ? -16.484 0.446 8.969 1 93.5 91 VAL A O 1
ATOM 728 N N . ARG A 1 92 ? -18.344 -0.556 8.609 1 96 92 ARG A N 1
ATOM 729 C CA . ARG A 1 92 ? -17.719 -1.569 7.766 1 96 92 ARG A CA 1
ATOM 730 C C . ARG A 1 92 ? -18.031 -1.32 6.293 1 96 92 ARG A C 1
ATOM 732 O O . ARG A 1 92 ? -19.188 -1.241 5.898 1 96 92 ARG A O 1
ATOM 739 N N . ILE A 1 93 ? -17.047 -1.227 5.488 1 97.38 93 ILE A N 1
ATOM 740 C CA . ILE A 1 93 ? -17.188 -0.935 4.066 1 97.38 93 ILE A CA 1
ATOM 741 C C . ILE A 1 93 ? -16.734 -2.141 3.242 1 97.38 93 ILE A C 1
ATOM 743 O O . ILE A 1 93 ? -15.578 -2.547 3.307 1 97.38 93 ILE A O 1
ATOM 747 N N . MET A 1 94 ? -17.609 -2.6 2.494 1 98.25 94 MET A N 1
ATOM 748 C CA . MET A 1 94 ? -17.297 -3.732 1.625 1 98.25 94 MET A CA 1
ATOM 749 C C . MET A 1 94 ? -17.016 -3.264 0.203 1 98.25 94 MET A C 1
ATOM 751 O O . MET A 1 94 ? -17.812 -2.559 -0.401 1 98.25 94 MET A O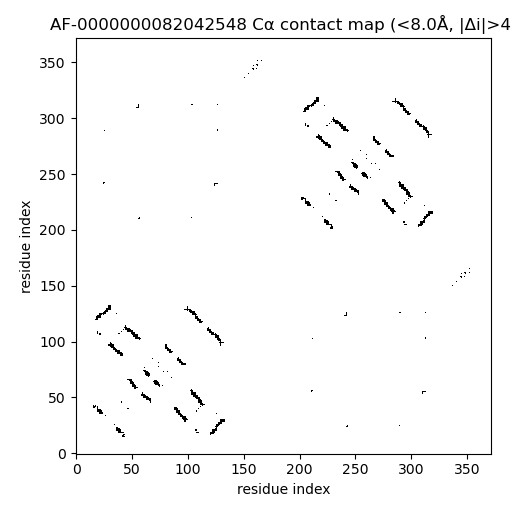 1
ATOM 755 N N . LEU A 1 95 ? -15.883 -3.609 -0.36 1 98.5 95 LEU A N 1
ATOM 756 C CA . LEU A 1 95 ? -15.547 -3.447 -1.77 1 98.5 95 LEU A CA 1
ATOM 757 C C . LEU A 1 95 ? -15.609 -4.785 -2.502 1 98.5 95 LEU A C 1
ATOM 759 O O . LEU A 1 95 ? -14.953 -5.746 -2.1 1 98.5 95 LEU A O 1
ATOM 763 N N . HIS A 1 96 ? -16.344 -4.855 -3.498 1 97.94 96 HIS A N 1
ATOM 764 C CA . HIS A 1 96 ? -16.469 -6.141 -4.176 1 97.94 96 HIS A CA 1
ATOM 765 C C . HIS A 1 96 ? -16.125 -6.02 -5.656 1 97.94 96 HIS A C 1
ATOM 767 O O . HIS A 1 96 ? -15.969 -4.914 -6.172 1 97.94 96 HIS A O 1
ATOM 773 N N . ARG A 1 97 ? -15.883 -7.164 -6.352 1 97.5 97 ARG A N 1
ATOM 774 C CA . ARG A 1 97 ? -15.453 -7.234 -7.746 1 97.5 97 ARG A CA 1
ATOM 775 C C . ARG A 1 97 ? -14.234 -6.348 -7.992 1 97.5 97 ARG A C 1
ATOM 777 O O . ARG A 1 97 ? -14.25 -5.504 -8.891 1 97.5 97 ARG A O 1
ATOM 784 N N . LEU A 1 98 ? -13.266 -6.547 -7.141 1 98.06 98 LEU A N 1
ATOM 785 C CA . LEU A 1 98 ? -12.07 -5.707 -7.145 1 98.06 98 LEU A CA 1
ATOM 786 C C . LEU A 1 98 ? -11.305 -5.867 -8.453 1 98.06 98 LEU A C 1
ATOM 788 O O . LEU A 1 98 ? -11.18 -6.977 -8.969 1 98.06 98 LEU A O 1
ATOM 792 N N . GLN A 1 99 ? -10.773 -4.77 -8.977 1 96.69 99 GLN A N 1
ATOM 793 C CA . GLN A 1 99 ? -9.953 -4.711 -10.18 1 96.69 99 GLN A CA 1
ATOM 794 C C . GLN A 1 99 ? -8.523 -4.293 -9.859 1 96.69 99 GLN A C 1
ATOM 796 O O . GLN A 1 99 ? -8.273 -3.666 -8.828 1 96.69 99 GLN A O 1
ATOM 801 N N . LYS A 1 100 ? -7.617 -4.613 -10.773 1 96.12 100 LYS A N 1
ATOM 802 C CA . LYS A 1 100 ? -6.215 -4.254 -10.586 1 96.12 100 LYS A CA 1
ATOM 803 C C . LYS A 1 100 ? -6.059 -2.756 -10.352 1 96.12 100 LYS A C 1
ATOM 805 O O . LYS A 1 100 ? -5.219 -2.332 -9.555 1 96.12 100 LYS A O 1
ATOM 810 N N . ASN A 1 101 ? -6.863 -2.006 -11.031 1 96.25 101 ASN A N 1
ATOM 811 C CA . ASN A 1 101 ? -6.781 -0.552 -10.945 1 96.25 101 ASN A CA 1
ATOM 812 C C . ASN A 1 101 ? -7.293 -0.039 -9.602 1 96.25 101 ASN A C 1
ATOM 814 O O . ASN A 1 101 ? -7.172 1.149 -9.305 1 96.25 101 ASN A O 1
ATOM 818 N N . ASP A 1 102 ? -7.797 -0.894 -8.797 1 98.19 102 ASP A N 1
ATOM 819 C CA . ASP A 1 102 ? -8.25 -0.494 -7.465 1 98.19 102 ASP A CA 1
ATOM 820 C C . ASP A 1 102 ? -7.082 -0.458 -6.48 1 98.19 102 ASP A C 1
ATOM 822 O O . ASP A 1 102 ? -7.25 -0.049 -5.328 1 98.19 102 ASP A O 1
ATOM 826 N N . THR A 1 103 ? -5.902 -0.945 -6.863 1 98.19 103 THR A N 1
ATOM 827 C CA . THR A 1 103 ? -4.73 -0.948 -5.996 1 98.19 103 THR A CA 1
ATOM 828 C C . THR A 1 103 ? -4.434 0.459 -5.484 1 98.19 103 THR A C 1
ATOM 830 O O . THR A 1 103 ? -4.473 1.424 -6.25 1 98.19 103 THR A O 1
ATOM 833 N N . GLY A 1 104 ? -4.141 0.603 -4.195 1 98.31 104 GLY A N 1
ATOM 834 C CA . GLY A 1 104 ? -3.82 1.882 -3.584 1 98.31 104 GLY A CA 1
ATOM 835 C C . GLY A 1 104 ? -3.914 1.859 -2.07 1 98.31 104 GLY A C 1
ATOM 836 O O . GLY A 1 104 ? -3.971 0.789 -1.463 1 98.31 104 GLY A O 1
ATOM 837 N N . LEU A 1 105 ? -3.697 3.027 -1.454 1 98.75 105 LEU A N 1
ATOM 838 C CA . LEU A 1 105 ? -3.92 3.232 -0.027 1 98.75 105 LEU A CA 1
ATOM 839 C C . LEU A 1 105 ? -5.316 3.793 0.23 1 98.75 105 LEU A C 1
ATOM 841 O O . LEU A 1 105 ? -5.684 4.832 -0.323 1 98.75 105 LEU A O 1
ATOM 845 N N . TYR A 1 106 ? -6.086 3.137 1.025 1 98.81 106 TYR A N 1
ATOM 846 C CA . TYR A 1 106 ? -7.422 3.604 1.384 1 98.81 106 TYR A CA 1
ATOM 847 C C . TYR A 1 106 ? -7.445 4.145 2.809 1 98.81 106 TYR A C 1
ATOM 849 O O . TYR A 1 106 ? -7.051 3.453 3.748 1 98.81 106 TYR A O 1
ATOM 857 N N . VAL A 1 107 ? -7.957 5.297 2.967 1 98.38 107 VAL A N 1
ATOM 858 C CA . VAL A 1 107 ? -7.891 5.992 4.246 1 98.38 107 VAL A CA 1
ATOM 859 C C . VAL A 1 107 ? -9.289 6.461 4.656 1 98.38 107 VAL A C 1
ATOM 861 O O . VAL A 1 107 ? -9.961 7.16 3.895 1 98.38 107 VAL A O 1
ATOM 864 N N . CYS A 1 108 ? -9.711 6.105 5.809 1 97.62 108 CYS A N 1
ATOM 865 C CA . CYS A 1 108 ? -10.922 6.668 6.387 1 97.62 108 CYS A CA 1
ATOM 866 C C . CYS A 1 108 ? -10.648 8.023 7.023 1 97.62 108 CYS A C 1
ATOM 868 O O . CYS A 1 108 ? -9.719 8.164 7.82 1 97.62 108 CYS A O 1
ATOM 870 N N . ARG A 1 109 ? -11.406 8.922 6.672 1 96.44 109 ARG A N 1
ATOM 871 C CA . ARG A 1 109 ? -11.289 10.273 7.211 1 96.44 109 ARG A CA 1
ATOM 872 C C . ARG A 1 109 ? -12.625 10.758 7.773 1 96.44 109 ARG A C 1
ATOM 874 O O . ARG A 1 109 ? -13.625 10.781 7.059 1 96.44 109 ARG A O 1
ATOM 881 N N . GLN A 1 110 ? -12.648 11.203 9 1 94.56 110 GLN A N 1
ATOM 882 C CA . GLN A 1 110 ? -13.859 11.688 9.641 1 94.56 110 GLN A CA 1
ATOM 883 C C . GLN A 1 110 ? -13.945 13.211 9.578 1 94.56 110 GLN A C 1
ATOM 885 O O . GLN A 1 110 ? -12.945 13.906 9.789 1 94.56 110 GLN A O 1
ATOM 890 N N . SER A 1 111 ? -15.094 13.656 9.195 1 93.31 111 SER A N 1
ATOM 891 C CA . SER A 1 111 ? -15.43 15.07 9.328 1 93.31 111 SER A CA 1
ATOM 892 C C . SER A 1 111 ? -16.141 15.344 10.656 1 93.31 111 SER A C 1
ATOM 894 O O . SER A 1 111 ? -17.234 14.82 10.898 1 93.31 111 SER A O 1
ATOM 896 N N . ILE A 1 112 ? -15.531 16.203 11.484 1 92.25 112 ILE A N 1
ATOM 897 C CA . ILE A 1 112 ? -16.078 16.391 12.828 1 92.25 112 ILE A CA 1
ATOM 898 C C . ILE A 1 112 ? -16.203 17.891 13.117 1 92.25 112 ILE A C 1
ATOM 900 O O . ILE A 1 112 ? -15.547 18.719 12.461 1 92.25 112 ILE A O 1
ATOM 904 N N . LEU A 1 113 ? -17.094 18.188 13.961 1 92 113 LEU A N 1
ATOM 905 C CA . LEU A 1 113 ? -17.188 19.516 14.555 1 92 113 LEU A CA 1
ATOM 906 C C . LEU A 1 113 ? -16.594 19.531 15.961 1 92 113 LEU A C 1
ATOM 908 O O . LEU A 1 113 ? -17.172 18.938 16.875 1 92 113 LEU A O 1
ATOM 912 N N . GLU A 1 114 ? -15.398 20.062 16.078 1 88.62 114 GLU A N 1
ATOM 913 C CA . GLU A 1 114 ? -14.758 20.25 17.375 1 88.62 114 GLU A CA 1
ATOM 914 C C . GLU A 1 114 ? -14.836 21.703 17.828 1 88.62 114 GLU A C 1
ATOM 916 O O . GLU A 1 114 ? -14.281 22.594 17.172 1 88.62 114 GLU A O 1
ATOM 921 N N . ASP A 1 115 ? -15.484 21.953 18.922 1 90.25 115 ASP A N 1
ATOM 922 C CA . ASP A 1 115 ? -15.727 23.312 19.391 1 90.25 115 ASP A CA 1
ATOM 923 C C . ASP A 1 115 ? -16.375 24.156 18.312 1 90.25 115 ASP A C 1
ATOM 925 O O . ASP A 1 115 ? -15.93 25.281 18.031 1 90.25 115 ASP A O 1
ATOM 929 N N . PHE A 1 116 ? -17.172 23.594 17.484 1 88.56 116 PHE A N 1
ATOM 930 C CA . PHE A 1 116 ? -18.016 24.188 16.438 1 88.56 116 PHE A CA 1
ATOM 931 C C . PHE A 1 116 ? -17.172 24.578 15.234 1 88.56 116 PHE A C 1
ATOM 933 O O . PHE A 1 116 ? -17.609 25.406 14.422 1 88.56 116 PHE A O 1
ATOM 940 N N . GLU A 1 117 ? -16.047 24.125 15.219 1 94.12 117 GLU A N 1
ATOM 941 C CA . GLU A 1 117 ? -15.188 24.328 14.047 1 94.12 117 GLU A CA 1
ATOM 942 C C . GLU A 1 117 ? -14.969 23.016 13.297 1 94.12 117 GLU A C 1
ATOM 944 O O . GLU A 1 117 ? -14.766 21.969 13.914 1 94.12 117 GLU A O 1
ATOM 949 N N . PRO A 1 118 ? -15.078 23.125 12.023 1 93.69 118 PRO A N 1
ATOM 950 C CA . PRO A 1 118 ? -14.859 21.906 11.25 1 93.69 118 PRO A CA 1
ATOM 951 C C . PRO A 1 118 ? -13.43 21.391 11.344 1 93.69 118 PRO A C 1
ATOM 953 O O . PRO A 1 118 ? -12.484 22.188 11.406 1 93.69 118 PRO A O 1
ATOM 956 N N . ASN A 1 119 ? -13.289 20.141 11.586 1 93.06 119 ASN A N 1
ATOM 957 C CA . ASN A 1 119 ? -12 19.469 11.602 1 93.06 119 ASN A CA 1
ATOM 958 C C . ASN A 1 119 ? -12.078 18.094 10.945 1 93.06 119 ASN A C 1
ATOM 960 O O . ASN A 1 119 ? -13.172 17.516 10.805 1 93.06 119 ASN A O 1
ATOM 964 N N . TYR A 1 120 ? -10.906 17.609 10.445 1 93.94 120 TYR A N 1
ATOM 965 C CA . TYR A 1 120 ? -10.828 16.281 9.844 1 93.94 120 TYR A CA 1
ATOM 966 C C . TYR A 1 120 ? -9.812 15.414 10.57 1 93.94 120 TYR A C 1
ATOM 968 O O . TYR A 1 120 ? -8.742 15.891 10.969 1 93.94 120 TYR A O 1
ATOM 976 N N . VAL A 1 121 ? -10.164 14.211 10.812 1 93.69 121 VAL A N 1
ATOM 977 C CA . VAL A 1 121 ? -9.266 13.234 11.406 1 93.69 121 VAL A CA 1
ATOM 978 C C . VAL A 1 121 ? -9.172 12 10.516 1 93.69 121 VAL A C 1
ATOM 980 O O . VAL A 1 121 ? -10.195 11.43 10.125 1 93.69 121 VAL A O 1
ATOM 983 N N . SER A 1 122 ? -7.961 11.594 10.227 1 95.56 122 SER A N 1
ATOM 984 C CA . SER A 1 122 ? -7.754 10.492 9.289 1 95.56 122 SER A CA 1
ATOM 985 C C . SER A 1 122 ? -7.199 9.258 9.992 1 95.56 122 SER A C 1
ATOM 987 O O . SER A 1 122 ? -6.59 9.367 11.055 1 95.56 122 SER A O 1
ATOM 989 N N . SER A 1 123 ? -7.461 8.141 9.43 1 96.69 123 SER A N 1
ATOM 990 C CA . SER A 1 123 ? -6.824 6.895 9.867 1 96.69 123 SER A CA 1
ATOM 991 C C . SER A 1 123 ? -5.457 6.719 9.219 1 96.69 123 SER A C 1
ATOM 993 O O . SER A 1 123 ? -5.035 7.547 8.406 1 96.69 123 SER A O 1
ATOM 995 N N . GLN A 1 124 ? -4.75 5.621 9.609 1 95.69 124 GLN A N 1
ATOM 996 C CA . GLN A 1 124 ? -3.475 5.293 8.984 1 95.69 124 GLN A CA 1
ATOM 997 C C . GLN A 1 124 ? -3.682 4.648 7.617 1 95.69 124 GLN A C 1
ATOM 999 O O . GLN A 1 124 ? -2.76 4.605 6.797 1 95.69 124 GLN A O 1
ATOM 1004 N N . GLY A 1 125 ? -4.875 4.078 7.426 1 97.75 125 GLY A N 1
ATOM 1005 C CA . GLY A 1 125 ? -5.219 3.566 6.109 1 97.75 125 GLY A CA 1
ATOM 1006 C C . GLY A 1 125 ? -4.996 2.072 5.977 1 97.75 125 GLY A C 1
ATOM 1007 O O . GLY A 1 125 ? -4.508 1.425 6.902 1 97.75 125 GLY A O 1
ATOM 1008 N N . THR A 1 126 ? -5.457 1.534 4.949 1 98.75 126 THR A N 1
ATOM 1009 C CA . THR A 1 126 ? -5.301 0.144 4.535 1 98.75 126 THR A CA 1
ATOM 1010 C C . THR A 1 126 ? -4.637 0.06 3.164 1 98.75 126 THR A C 1
ATOM 1012 O O . THR A 1 126 ? -5.102 0.678 2.205 1 98.75 126 THR A O 1
ATOM 1015 N N . ILE A 1 127 ? -3.533 -0.597 3.076 1 98.75 127 ILE A N 1
ATOM 1016 C CA . ILE A 1 127 ? -2.918 -0.881 1.785 1 98.75 127 ILE A CA 1
ATOM 1017 C C . ILE A 1 127 ? -3.701 -1.978 1.069 1 98.75 127 ILE A C 1
ATOM 1019 O O . ILE A 1 127 ? -3.83 -3.092 1.58 1 98.75 127 ILE A O 1
ATOM 1023 N N . LEU A 1 128 ? -4.238 -1.66 -0.074 1 98.81 128 LEU A N 1
ATOM 1024 C CA . LEU A 1 128 ? -4.934 -2.637 -0.907 1 98.81 128 LEU A CA 1
ATOM 1025 C C . LEU A 1 128 ? -4.168 -2.889 -2.201 1 98.81 128 LEU A C 1
ATOM 1027 O O . LEU A 1 128 ? -3.943 -1.964 -2.984 1 98.81 128 LEU A O 1
ATOM 1031 N N . VAL A 1 129 ? -3.764 -4.129 -2.404 1 98.12 129 VAL A N 1
ATOM 1032 C CA . VAL A 1 129 ? -3.127 -4.539 -3.65 1 98.12 129 VAL A CA 1
ATOM 1033 C C . VAL A 1 129 ? -3.949 -5.645 -4.309 1 98.12 129 VAL A C 1
ATOM 1035 O O . VAL A 1 129 ? -4.203 -6.688 -3.699 1 98.12 129 VAL A O 1
ATOM 1038 N N . VAL A 1 130 ? -4.344 -5.398 -5.496 1 97.31 130 VAL A N 1
ATOM 1039 C CA . VAL A 1 130 ? -5.121 -6.367 -6.258 1 97.31 130 VAL A CA 1
ATOM 1040 C C . VAL A 1 130 ? -4.246 -7 -7.336 1 97.31 130 VAL A C 1
ATOM 1042 O O . VAL A 1 130 ? -3.709 -6.301 -8.203 1 97.31 130 VAL A O 1
ATOM 1045 N N . LYS A 1 131 ? -4.109 -8.289 -7.246 1 93.19 131 LYS A N 1
ATOM 1046 C CA . LYS A 1 131 ? -3.293 -9.031 -8.203 1 93.19 131 LYS A CA 1
ATOM 1047 C C . LYS A 1 131 ? -4.156 -9.641 -9.305 1 93.19 131 LYS A C 1
ATOM 1049 O O . LYS A 1 131 ? -5.301 -10.023 -9.062 1 93.19 131 LYS A O 1
ATOM 1054 N N . GLY A 1 132 ? -3.602 -9.688 -10.484 1 87.5 132 GLY A N 1
ATOM 1055 C CA . GLY A 1 132 ? -4.277 -10.383 -11.562 1 87.5 132 GLY A CA 1
ATOM 1056 C C . GLY A 1 132 ? -4.211 -11.898 -11.438 1 87.5 132 GLY A C 1
ATOM 1057 O O . GLY A 1 132 ? -3.311 -12.43 -10.789 1 87.5 132 GLY A O 1
ATOM 1058 N N . ILE A 1 133 ? -5.176 -12.656 -11.891 1 73.06 133 ILE A N 1
ATOM 1059 C CA . ILE A 1 133 ? -5.211 -14.117 -11.875 1 73.06 133 ILE A CA 1
ATOM 1060 C C . ILE A 1 133 ? -4.133 -14.672 -12.805 1 73.06 133 ILE A C 1
ATOM 1062 O O . ILE A 1 133 ? -4.109 -14.352 -13.992 1 73.06 133 ILE A O 1
ATOM 1066 N N . VAL A 1 134 ? -3.059 -15.203 -12.195 1 65 134 VAL A N 1
ATOM 1067 C CA . VAL A 1 134 ? -2.119 -15.93 -13.047 1 65 134 VAL A CA 1
ATOM 1068 C C . VAL A 1 134 ? -2.684 -17.297 -13.383 1 65 134 VAL A C 1
ATOM 1070 O O . VAL A 1 134 ? -2.914 -18.125 -12.492 1 65 134 VAL A O 1
ATOM 1073 N N . CYS A 1 135 ? -3.377 -17.5 -14.344 1 58.25 135 CYS A N 1
ATOM 1074 C CA . CYS A 1 135 ? -3.875 -18.781 -14.82 1 58.25 135 CYS A CA 1
ATOM 1075 C C . CYS A 1 135 ? -2.723 -19.734 -15.148 1 58.25 135 CYS A C 1
ATOM 1077 O O . CYS A 1 135 ? -2.252 -19.766 -16.281 1 58.25 135 CYS A O 1
ATOM 1079 N N . PHE A 1 136 ? -1.881 -20.094 -14.156 1 58.25 136 PHE A N 1
ATOM 1080 C CA . PHE A 1 136 ? -0.885 -21.125 -14.391 1 58.25 136 PHE A CA 1
ATOM 1081 C C . PHE A 1 136 ? -1.555 -22.453 -14.695 1 58.25 136 PHE A C 1
ATOM 1083 O O . PHE A 1 136 ? -1.027 -23.266 -15.469 1 58.25 136 PHE A O 1
ATOM 1090 N N . SER A 1 137 ? -2.645 -22.828 -14.086 1 58.28 137 SER A N 1
ATOM 1091 C CA . SER A 1 137 ? -3.191 -24.188 -14.109 1 58.28 137 SER A CA 1
ATOM 1092 C C . SER A 1 137 ? -3.51 -24.625 -15.539 1 58.28 137 SER A C 1
ATOM 1094 O O . SER A 1 137 ? -3.338 -25.797 -15.883 1 58.28 137 SER A O 1
ATOM 1096 N N . ILE A 1 138 ? -3.824 -23.75 -16.406 1 59.75 138 ILE A N 1
ATOM 1097 C CA . ILE A 1 138 ? -4.246 -24.203 -17.734 1 59.75 138 ILE A CA 1
ATOM 1098 C C . ILE A 1 138 ? -3.035 -24.688 -18.531 1 59.75 138 ILE A C 1
ATOM 1100 O O . ILE A 1 138 ? -3.113 -25.688 -19.234 1 59.75 138 ILE A O 1
ATOM 1104 N N . PHE A 1 139 ? -1.866 -24.219 -18.172 1 60.94 139 PHE A N 1
ATOM 1105 C CA . PHE A 1 139 ? -0.662 -24.594 -18.906 1 60.94 139 PHE A CA 1
ATOM 1106 C C . PHE A 1 139 ? -0.152 -25.953 -18.453 1 60.94 139 PHE A C 1
ATOM 1108 O O . PHE A 1 139 ? 0.264 -26.781 -19.266 1 60.94 139 PHE A O 1
ATOM 1115 N N . PHE A 1 140 ? -0.301 -26.266 -17.141 1 60.38 140 PHE A N 1
ATOM 1116 C CA . PHE A 1 140 ? 0.144 -27.547 -16.609 1 60.38 140 PHE A CA 1
ATOM 1117 C C . PHE A 1 140 ? -0.744 -28.672 -17.109 1 60.38 140 PHE A C 1
ATOM 1119 O O . PHE A 1 140 ? -0.253 -29.75 -17.453 1 60.38 140 PHE A O 1
ATOM 1126 N N . LEU A 1 141 ? -1.975 -28.406 -17.234 1 60.62 141 LEU A N 1
ATOM 1127 C CA . LEU A 1 141 ? -2.891 -29.422 -17.719 1 60.62 141 LEU A CA 1
ATOM 1128 C C . LEU A 1 141 ? -2.643 -29.719 -19.188 1 60.62 141 LEU A C 1
ATOM 1130 O O . LEU A 1 141 ? -2.709 -30.875 -19.625 1 60.62 141 LEU A O 1
ATOM 1134 N N . SER A 1 142 ? -2.189 -28.734 -19.859 1 63.59 142 SER A N 1
ATOM 1135 C CA . SER A 1 142 ? -1.928 -28.906 -21.297 1 63.59 142 SER A CA 1
ATOM 1136 C C . SER A 1 142 ? -0.628 -29.672 -21.516 1 63.59 142 SER A C 1
ATOM 1138 O O . SER A 1 142 ? -0.543 -30.516 -22.422 1 63.59 142 SER A O 1
ATOM 1140 N N . VAL A 1 143 ? 0.301 -29.422 -20.641 1 62.97 143 VAL A N 1
ATOM 1141 C CA . VAL A 1 143 ? 1.594 -30.094 -20.781 1 62.97 143 VAL A CA 1
ATOM 1142 C C . VAL A 1 143 ? 1.467 -31.562 -20.375 1 62.97 143 VAL A C 1
ATOM 1144 O O . VAL A 1 143 ? 2.047 -32.438 -21.016 1 62.97 143 VAL A O 1
ATOM 1147 N N . ARG A 1 144 ? 0.712 -31.938 -19.438 1 67.19 144 ARG A N 1
ATOM 1148 C CA . ARG A 1 144 ? 0.474 -33.312 -19 1 67.19 144 ARG A CA 1
ATOM 1149 C C . ARG A 1 144 ? -0.274 -34.125 -20.062 1 67.19 144 ARG A C 1
ATOM 1151 O O . ARG A 1 144 ? 0.053 -35.281 -20.312 1 67.19 144 ARG A O 1
ATOM 1158 N N . GLN A 1 145 ? -1.269 -33.438 -20.594 1 66.25 145 GLN A N 1
ATOM 1159 C CA . GLN A 1 145 ? -2.021 -34.094 -21.641 1 66.25 145 GLN A CA 1
ATOM 1160 C C . GLN A 1 145 ? -1.137 -34.406 -22.859 1 66.25 145 GLN A C 1
ATOM 1162 O O . GLN A 1 145 ? -1.235 -35.469 -23.469 1 66.25 145 GLN A O 1
ATOM 1167 N N . MET A 1 146 ? -0.218 -33.531 -23.125 1 67.12 146 MET A N 1
ATOM 1168 C CA . MET A 1 146 ? 0.684 -33.688 -24.266 1 67.12 146 MET A CA 1
ATOM 1169 C C . MET A 1 146 ? 1.704 -34.781 -24 1 67.12 146 MET A C 1
ATOM 1171 O O . MET A 1 146 ? 2.008 -35.594 -24.875 1 67.12 146 MET A O 1
ATOM 1175 N N . ASN A 1 147 ? 2.09 -34.969 -22.812 1 65.06 147 ASN A N 1
ATOM 1176 C CA . ASN A 1 147 ? 3.029 -36.031 -22.438 1 65.06 147 ASN A CA 1
ATOM 1177 C C . ASN A 1 147 ? 2.363 -37.406 -22.453 1 65.06 147 ASN A C 1
ATOM 1179 O O . ASN A 1 147 ? 2.961 -38.375 -22.891 1 65.06 147 ASN A O 1
ATOM 1183 N N . SER A 1 148 ? 1.135 -37.469 -21.922 1 63.94 148 SER A N 1
ATOM 1184 C CA . SER A 1 148 ? 0.41 -38.719 -21.906 1 63.94 148 SER A CA 1
ATOM 1185 C C . SER A 1 148 ? 0.161 -39.25 -23.312 1 63.94 148 SER A C 1
ATOM 1187 O O . SER A 1 148 ? 0.291 -40.438 -23.578 1 63.94 148 SER A O 1
ATOM 1189 N N . SER A 1 149 ? -0.101 -38.344 -24.203 1 63.12 149 SER A N 1
ATOM 1190 C CA . SER A 1 149 ? -0.352 -38.688 -25.594 1 63.12 149 SER A CA 1
ATOM 1191 C C . SER A 1 149 ? 0.92 -39.188 -26.266 1 63.12 149 SER A C 1
ATOM 1193 O O . SER A 1 149 ? 0.882 -40.156 -27.047 1 63.12 149 SER A O 1
ATOM 1195 N N . LEU A 1 150 ? 2.121 -38.719 -25.859 1 62.47 150 LEU A N 1
ATOM 1196 C CA . LEU A 1 150 ? 3.408 -39.094 -26.438 1 62.47 150 LEU A CA 1
ATOM 1197 C C . LEU A 1 150 ? 3.863 -40.469 -25.938 1 62.47 150 LEU A C 1
ATOM 1199 O O . LEU A 1 150 ? 4.422 -41.25 -26.688 1 62.47 150 LEU A O 1
ATOM 1203 N N . ILE A 1 151 ? 3.604 -40.75 -24.688 1 61.53 151 ILE A N 1
ATOM 1204 C CA . ILE A 1 151 ? 3.953 -42 -24.078 1 61.53 151 ILE A CA 1
ATOM 1205 C C . ILE A 1 151 ? 3.131 -43.125 -24.719 1 61.53 151 ILE A C 1
ATOM 1207 O O . ILE A 1 151 ? 3.662 -44.188 -25.047 1 61.53 151 ILE A O 1
ATOM 1211 N N . LYS A 1 152 ? 1.778 -42.906 -24.938 1 65.06 152 LYS A N 1
ATOM 1212 C CA . LYS A 1 152 ? 0.916 -43.906 -25.578 1 65.06 152 LYS A CA 1
ATOM 1213 C C . LYS A 1 152 ? 1.432 -44.25 -26.969 1 65.06 152 LYS A C 1
ATOM 1215 O O . LYS A 1 152 ? 1.439 -45.438 -27.359 1 65.06 152 LYS A O 1
ATOM 1220 N N . LYS A 1 153 ? 1.914 -43.25 -27.688 1 65.38 153 LYS A N 1
ATOM 1221 C CA . LYS A 1 153 ? 2.43 -43.469 -29.031 1 65.38 153 LYS A CA 1
ATOM 1222 C C . LYS A 1 153 ? 3.711 -44.281 -29 1 65.38 153 LYS A C 1
ATOM 1224 O O . LYS A 1 153 ? 3.877 -45.219 -29.781 1 65.38 153 LYS A O 1
ATOM 1229 N N . HIS A 1 154 ? 4.578 -44.062 -28.016 1 63.78 154 HIS A N 1
ATOM 1230 C CA . HIS A 1 154 ? 5.852 -44.781 -27.906 1 63.78 154 HIS A CA 1
ATOM 1231 C C . HIS A 1 154 ? 5.648 -46.219 -27.438 1 63.78 154 HIS A C 1
ATOM 1233 O O . HIS A 1 154 ? 6.316 -47.125 -27.906 1 63.78 154 HIS A O 1
ATOM 1239 N N . CYS A 1 155 ? 4.711 -46.406 -26.516 1 66.62 155 CYS A N 1
ATOM 1240 C CA . CYS A 1 155 ? 4.418 -47.75 -26.016 1 66.62 155 CYS A CA 1
ATOM 1241 C C . CYS A 1 155 ? 3.789 -48.625 -27.094 1 66.62 155 CYS A C 1
ATOM 1243 O O . CYS A 1 155 ? 4.09 -49.812 -27.188 1 66.62 155 CYS A O 1
ATOM 1245 N N . GLN A 1 156 ? 2.955 -48.062 -27.922 1 65.88 156 GLN A N 1
ATOM 1246 C CA . GLN A 1 156 ? 2.334 -48.781 -29.031 1 65.88 156 GLN A CA 1
ATOM 1247 C C . GLN A 1 156 ? 3.363 -49.156 -30.094 1 65.88 156 GLN A C 1
ATOM 1249 O O . GLN A 1 156 ? 3.324 -50.25 -30.656 1 65.88 156 GLN A O 1
ATOM 1254 N N . GLU A 1 157 ? 4.332 -48.281 -30.312 1 67.81 157 GLU A N 1
ATOM 1255 C CA . GLU A 1 157 ? 5.406 -48.531 -31.266 1 67.81 157 GLU A CA 1
ATOM 1256 C C . GLU A 1 157 ? 6.332 -49.656 -30.766 1 67.81 157 GLU A C 1
ATOM 1258 O O . GLU A 1 157 ? 6.773 -50.5 -31.531 1 67.81 157 GLU A O 1
ATOM 1263 N N . GLY A 1 158 ? 6.57 -49.656 -29.531 1 64.44 158 GLY A N 1
ATOM 1264 C CA . GLY A 1 158 ? 7.332 -50.719 -28.906 1 64.44 158 GLY A CA 1
ATOM 1265 C C . GLY A 1 158 ? 6.664 -52.094 -29.031 1 64.44 158 GLY A C 1
ATOM 1266 O O . GLY A 1 158 ? 7.324 -53.094 -29.328 1 64.44 158 GLY A O 1
ATOM 1267 N N . LYS A 1 159 ? 5.441 -52.281 -28.922 1 65.88 159 LYS A N 1
ATOM 1268 C CA . LYS A 1 159 ? 4.664 -53.5 -29.047 1 65.88 159 LYS A CA 1
ATOM 1269 C C . LYS A 1 159 ? 4.707 -54.031 -30.469 1 65.88 159 LYS A C 1
ATOM 1271 O O . LYS A 1 159 ? 4.82 -55.25 -30.688 1 65.88 159 LYS A O 1
ATOM 1276 N N . LYS A 1 160 ? 4.652 -53.156 -31.453 1 69.25 160 LYS A N 1
ATOM 1277 C CA . LYS A 1 160 ? 4.695 -53.562 -32.875 1 69.25 160 LYS A CA 1
ATOM 1278 C C . LYS A 1 160 ? 6.066 -54.125 -33.25 1 69.25 160 LYS A C 1
ATOM 1280 O O . LYS A 1 160 ? 6.164 -55.125 -33.938 1 69.25 160 LYS A O 1
ATOM 1285 N N . LYS A 1 161 ? 7.102 -53.531 -32.75 1 68.62 161 LYS A N 1
ATOM 1286 C CA . LYS A 1 161 ? 8.461 -53.969 -33.031 1 68.62 161 LYS A CA 1
ATOM 1287 C C . LYS A 1 161 ? 8.734 -55.344 -32.438 1 68.62 161 LYS A C 1
ATOM 1289 O O . LYS A 1 161 ? 9.359 -56.219 -33.062 1 68.62 161 LYS A O 1
ATOM 1294 N N . GLN A 1 162 ? 8.234 -55.531 -31.312 1 66.12 162 GLN A N 1
ATOM 1295 C CA . GLN A 1 162 ? 8.414 -56.812 -30.641 1 66.12 162 GLN A CA 1
ATOM 1296 C C . GLN A 1 162 ? 7.629 -57.938 -31.344 1 66.12 162 GLN A C 1
ATOM 1298 O O . GLN A 1 162 ? 8.125 -59.031 -31.516 1 66.12 162 GLN A O 1
ATOM 1303 N N . ALA A 1 163 ? 6.457 -57.688 -31.812 1 64.62 163 ALA A N 1
ATOM 1304 C CA . ALA A 1 163 ? 5.625 -58.656 -32.531 1 64.62 163 ALA A CA 1
ATOM 1305 C C . ALA A 1 163 ? 6.285 -59.062 -33.844 1 64.62 163 ALA A C 1
ATOM 1307 O O . ALA A 1 163 ? 6.293 -60.219 -34.219 1 64.62 163 ALA A O 1
ATOM 1308 N N . ASN A 1 164 ? 6.891 -58.062 -34.5 1 71.38 164 ASN A N 1
ATOM 1309 C CA . ASN A 1 164 ? 7.562 -58.344 -35.75 1 71.38 164 ASN A CA 1
ATOM 1310 C C . ASN A 1 164 ? 8.805 -59.188 -35.562 1 71.38 164 ASN A C 1
ATOM 1312 O O . ASN A 1 164 ? 9.086 -60.094 -36.375 1 71.38 164 ASN A O 1
ATOM 1316 N N . SER A 1 165 ? 9.508 -58.938 -34.5 1 73.56 165 SER A N 1
ATOM 1317 C CA . SER A 1 165 ? 10.711 -59.719 -34.219 1 73.56 165 SER A CA 1
ATOM 1318 C C . SER A 1 165 ? 10.375 -61.156 -33.906 1 73.56 165 SER A C 1
ATOM 1320 O O . SER A 1 165 ? 11.062 -62.094 -34.344 1 73.56 165 SER A O 1
ATOM 1322 N N . VAL A 1 166 ? 9.328 -61.406 -33.219 1 71.69 166 VAL A N 1
ATOM 1323 C CA . VAL A 1 166 ? 8.883 -62.75 -32.844 1 71.69 166 VAL A CA 1
ATOM 1324 C C . VAL A 1 166 ? 8.445 -63.5 -34.125 1 71.69 166 VAL A C 1
ATOM 1326 O O . VAL A 1 166 ? 8.781 -64.688 -34.281 1 71.69 166 VAL A O 1
ATOM 1329 N N . TYR A 1 167 ? 7.848 -62.812 -35.062 1 69.12 167 TYR A N 1
ATOM 1330 C CA . TYR A 1 167 ? 7.402 -63.406 -36.312 1 69.12 167 TYR A CA 1
ATOM 1331 C C . TYR A 1 167 ? 8.594 -63.812 -37.188 1 69.12 167 TYR A C 1
ATOM 1333 O O . TYR A 1 167 ? 8.594 -64.875 -37.781 1 69.12 167 TYR A O 1
ATOM 1341 N N . GLU A 1 168 ? 9.57 -63 -37.25 1 72.81 168 GLU A N 1
ATOM 1342 C CA . GLU A 1 168 ? 10.773 -63.281 -38.031 1 72.81 168 GLU A CA 1
ATOM 1343 C C . GLU A 1 168 ? 11.508 -64.5 -37.5 1 72.81 168 GLU A C 1
ATOM 1345 O O . GLU A 1 168 ? 11.977 -65.375 -38.25 1 72.81 168 GLU A O 1
ATOM 1350 N N . ASP A 1 169 ? 11.578 -64.688 -36.219 1 70.94 169 ASP A N 1
ATOM 1351 C CA . ASP A 1 169 ? 12.234 -65.812 -35.562 1 70.94 169 ASP A CA 1
ATOM 1352 C C . ASP A 1 169 ? 11.492 -67.125 -35.844 1 70.94 169 ASP A C 1
ATOM 1354 O O . ASP A 1 169 ? 12.109 -68.125 -36.125 1 70.94 169 ASP A O 1
ATOM 1358 N N . MET A 1 170 ? 10.211 -67 -35.875 1 62.09 170 MET A N 1
ATOM 1359 C CA . MET A 1 170 ? 9.383 -68.188 -36.125 1 62.09 170 MET A CA 1
ATOM 1360 C C . MET A 1 170 ? 9.5 -68.625 -37.562 1 62.09 170 MET A C 1
ATOM 1362 O O . MET A 1 170 ? 9.57 -69.812 -37.844 1 62.09 170 MET A O 1
ATOM 1366 N N . SER A 1 171 ? 9.5 -67.625 -38.406 1 65.44 171 SER A N 1
ATOM 1367 C CA . SER A 1 171 ? 9.656 -67.938 -39.812 1 65.44 171 SER A CA 1
ATOM 1368 C C . SER A 1 171 ? 11 -68.625 -40.094 1 65.44 171 SER A C 1
ATOM 1370 O O . SER A 1 171 ? 11.086 -69.562 -40.906 1 65.44 171 SER A O 1
ATOM 1372 N N . TYR A 1 172 ? 11.938 -68.188 -39.375 1 69.31 172 TYR A N 1
ATOM 1373 C CA . TYR A 1 172 ? 13.266 -68.75 -39.5 1 69.31 172 TYR A CA 1
ATOM 1374 C C . TYR A 1 172 ? 13.297 -70.188 -39 1 69.31 172 TYR A C 1
ATOM 1376 O O . TYR A 1 172 ? 13.875 -71.062 -39.656 1 69.31 172 TYR A O 1
ATOM 1384 N N . THR A 1 173 ? 12.656 -70.438 -37.875 1 62.66 173 THR A N 1
ATOM 1385 C CA . THR A 1 173 ? 12.609 -71.75 -37.281 1 62.66 173 THR A CA 1
ATOM 1386 C C . THR A 1 173 ? 11.836 -72.688 -38.188 1 62.66 173 THR A C 1
ATOM 1388 O O . THR A 1 173 ? 12.219 -73.875 -38.312 1 62.66 173 THR A O 1
ATOM 1391 N N . LEU A 1 174 ? 10.836 -72.188 -38.781 1 66 174 LEU A N 1
ATOM 1392 C CA . LEU A 1 174 ? 10.023 -73 -39.688 1 66 174 LEU A CA 1
ATOM 1393 C C . LEU A 1 174 ? 10.805 -73.375 -40.969 1 66 174 LEU A C 1
ATOM 1395 O O . LEU A 1 174 ? 10.703 -74.5 -41.469 1 66 174 LEU A O 1
ATOM 1399 N N . ARG A 1 175 ? 11.594 -72.562 -41.406 1 69.81 175 ARG A N 1
ATOM 1400 C CA . ARG A 1 175 ? 12.406 -72.812 -42.594 1 69.81 175 ARG A CA 1
ATOM 1401 C C . ARG A 1 175 ? 13.5 -73.812 -42.344 1 69.81 175 ARG A C 1
ATOM 1403 O O . ARG A 1 175 ? 13.789 -74.688 -43.188 1 69.81 175 ARG A O 1
ATOM 1410 N N . LEU A 1 176 ? 13.969 -73.75 -41.156 1 65.19 176 LEU A N 1
ATOM 1411 C CA . LEU A 1 176 ? 15 -74.688 -40.781 1 65.19 176 LEU A CA 1
ATOM 1412 C C . LEU A 1 176 ? 14.422 -76.125 -40.656 1 65.19 176 LEU A C 1
ATOM 1414 O O . LEU A 1 176 ? 15.055 -77.125 -41.094 1 65.19 176 LEU A O 1
ATOM 1418 N N . ASN A 1 177 ? 13.289 -76.312 -40.281 1 60.16 177 ASN A N 1
ATOM 1419 C CA . ASN A 1 177 ? 12.625 -77.562 -40.125 1 60.16 177 ASN A CA 1
ATOM 1420 C C . ASN A 1 177 ? 12.203 -78.188 -41.469 1 60.16 177 ASN A C 1
ATOM 1422 O O . ASN A 1 177 ? 12.266 -79.375 -41.656 1 60.16 177 ASN A O 1
ATOM 1426 N N . THR A 1 178 ? 11.82 -77.375 -42.344 1 62.88 178 THR A N 1
ATOM 1427 C CA . THR A 1 178 ? 11.469 -77.875 -43.688 1 62.88 178 THR A CA 1
ATOM 1428 C C . THR A 1 178 ? 12.711 -78.312 -44.438 1 62.88 178 THR A C 1
ATOM 1430 O O . THR A 1 178 ? 12.648 -79.25 -45.25 1 62.88 178 THR A O 1
ATOM 1433 N N . MET A 1 179 ? 13.75 -77.75 -44.25 1 61.69 179 MET A N 1
ATOM 1434 C CA . MET A 1 179 ? 14.984 -78.188 -44.906 1 61.69 179 MET A CA 1
ATOM 1435 C C . MET A 1 179 ? 15.477 -79.5 -44.344 1 61.69 179 MET A C 1
ATOM 1437 O O . MET A 1 179 ? 16.062 -80.312 -45.062 1 61.69 179 MET A O 1
ATOM 1441 N N . ALA A 1 180 ? 15.219 -79.75 -43.188 1 62.09 180 ALA A N 1
ATOM 1442 C CA . ALA A 1 180 ? 15.656 -81 -42.562 1 62.09 180 ALA A CA 1
ATOM 1443 C C . ALA A 1 180 ? 14.797 -82.125 -43 1 62.09 180 ALA A C 1
ATOM 1445 O O . ALA A 1 180 ? 15.258 -83.312 -43.031 1 62.09 180 ALA A O 1
ATOM 1446 N N . THR A 1 181 ? 13.617 -82 -43.344 1 55 181 THR A N 1
ATOM 1447 C CA . THR A 1 181 ? 12.773 -83.125 -43.75 1 55 181 THR A CA 1
ATOM 1448 C C . THR A 1 181 ? 12.891 -83.375 -45.25 1 55 181 THR A C 1
ATOM 1450 O O . THR A 1 181 ? 12.102 -84.125 -45.844 1 55 181 THR A O 1
ATOM 1453 N N . GLY A 1 182 ? 13.922 -82.938 -45.938 1 53.78 182 GLY A N 1
ATOM 1454 C CA . GLY A 1 182 ? 14.156 -83.375 -47.281 1 53.78 182 GLY A CA 1
ATOM 1455 C C . GLY A 1 182 ? 14.125 -84.875 -47.469 1 53.78 182 GLY A C 1
ATOM 1456 O O . GLY A 1 182 ? 14.336 -85.625 -46.5 1 53.78 182 GLY A O 1
ATOM 1457 N N . ASN A 1 183 ? 13.492 -85.25 -48.719 1 50.31 183 ASN A N 1
ATOM 1458 C CA . ASN A 1 183 ? 13.125 -86.562 -49.219 1 50.31 183 ASN A CA 1
ATOM 1459 C C . ASN A 1 183 ? 14.305 -87.5 -49.219 1 50.31 183 ASN A C 1
ATOM 1461 O O . ASN A 1 183 ? 15.352 -87.25 -49.812 1 50.31 183 ASN A O 1
ATOM 1465 N N . PRO A 1 184 ? 14.195 -88.375 -48.312 1 47.72 184 PRO A N 1
ATOM 1466 C CA . PRO A 1 184 ? 15.102 -89.5 -48.531 1 47.72 184 PRO A CA 1
ATOM 1467 C C . PRO A 1 184 ? 14.906 -90.188 -49.875 1 47.72 184 PRO A C 1
ATOM 1469 O O . PRO A 1 184 ? 15.57 -91.188 -50.188 1 47.72 184 PRO A O 1
ATOM 1472 N N . TYR A 1 185 ? 13.836 -89.875 -50.594 1 46.16 185 TYR A N 1
ATOM 1473 C CA . TYR A 1 185 ? 13.75 -90.812 -51.75 1 46.16 185 TYR A CA 1
ATOM 1474 C C . TYR A 1 185 ? 14.758 -90.375 -52.812 1 46.16 185 TYR A C 1
ATOM 1476 O O . TYR A 1 185 ? 14.812 -91 -53.875 1 46.16 185 TYR A O 1
ATOM 1484 N N . ASN A 1 186 ? 15.727 -89.562 -52.75 1 30.5 186 ASN A N 1
ATOM 1485 C CA . ASN A 1 186 ? 16.578 -90 -53.844 1 30.5 186 ASN A CA 1
ATOM 1486 C C . ASN A 1 186 ? 17.406 -91.188 -53.406 1 30.5 186 ASN A C 1
ATOM 1488 O O . ASN A 1 186 ? 17.906 -91.25 -52.281 1 30.5 186 ASN A O 1
ATOM 1492 N N . LEU B 1 1 ? 6.191 46.938 -41.156 1 30.53 1 LEU B N 1
ATOM 1493 C CA . LEU B 1 1 ? 6.672 46.875 -39.781 1 30.53 1 LEU B CA 1
ATOM 1494 C C . LEU B 1 1 ? 5.84 45.875 -38.969 1 30.53 1 LEU B C 1
ATOM 1496 O O . LEU B 1 1 ? 4.727 46.219 -38.531 1 30.53 1 LEU B O 1
ATOM 1500 N N . GLU B 1 2 ? 5.754 44.656 -39.406 1 40.16 2 GLU B N 1
ATOM 1501 C CA . GLU B 1 2 ? 5.027 43.438 -39.062 1 40.16 2 GLU B CA 1
ATOM 1502 C C . GLU B 1 2 ? 5.137 43.125 -37.562 1 40.16 2 GLU B C 1
ATOM 1504 O O . GLU B 1 2 ? 6.074 43.562 -36.906 1 40.16 2 GLU B O 1
ATOM 1509 N N . PHE B 1 3 ? 3.934 42.812 -37 1 41.34 3 PHE B N 1
ATOM 1510 C CA . PHE B 1 3 ? 3.521 42.312 -35.688 1 41.34 3 PHE B CA 1
ATOM 1511 C C . PHE B 1 3 ? 4.496 41.25 -35.156 1 41.34 3 PHE B C 1
ATOM 1513 O O . PHE B 1 3 ? 4.824 40.312 -35.875 1 41.34 3 PHE B O 1
ATOM 1520 N N . GLY B 1 4 ? 5.469 41.562 -34.219 1 39.41 4 GLY B N 1
ATOM 1521 C CA . GLY B 1 4 ? 6.383 40.812 -33.344 1 39.41 4 GLY B CA 1
ATOM 1522 C C . GLY B 1 4 ? 5.758 39.594 -32.719 1 39.41 4 GLY B C 1
ATOM 1523 O O . GLY B 1 4 ? 4.574 39.594 -32.375 1 39.41 4 GLY B O 1
ATOM 1524 N N . PRO B 1 5 ? 6.227 38.312 -33.094 1 49.88 5 PRO B N 1
ATOM 1525 C CA . PRO B 1 5 ? 5.898 37.062 -32.375 1 49.88 5 PRO B CA 1
ATOM 1526 C C . PRO B 1 5 ? 5.906 37.25 -30.859 1 49.88 5 PRO B C 1
ATOM 1528 O O . PRO B 1 5 ? 6.93 37.625 -30.281 1 49.88 5 PRO B O 1
ATOM 1531 N N . LEU B 1 6 ? 4.887 37.844 -30.188 1 41.47 6 LEU B N 1
ATOM 1532 C CA . LEU B 1 6 ? 4.641 37.781 -28.75 1 41.47 6 LEU B CA 1
ATOM 1533 C C . LEU B 1 6 ? 5.059 36.438 -28.188 1 41.47 6 LEU B C 1
ATOM 1535 O O . LEU B 1 6 ? 4.586 35.406 -28.641 1 41.47 6 LEU B O 1
ATOM 1539 N N . CYS B 1 7 ? 6.262 36.312 -27.516 1 38.75 7 CYS B N 1
ATOM 1540 C CA . CYS B 1 7 ? 6.801 35.406 -26.5 1 38.75 7 CYS B CA 1
ATOM 1541 C C . CYS B 1 7 ? 5.703 34.938 -25.562 1 38.75 7 CYS B C 1
ATOM 1543 O O . CYS B 1 7 ? 5.215 35.719 -24.734 1 38.75 7 CYS B O 1
ATOM 1545 N N . LEU B 1 8 ? 4.637 34.281 -26.016 1 37.78 8 LEU B N 1
ATOM 1546 C CA . LEU B 1 8 ? 3.967 33.375 -25.078 1 37.78 8 LEU B CA 1
ATOM 1547 C C . LEU B 1 8 ? 4.969 32.719 -24.125 1 37.78 8 LEU B C 1
ATOM 1549 O O . LEU B 1 8 ? 5.672 31.797 -24.5 1 37.78 8 LEU B O 1
ATOM 1553 N N . MET B 1 9 ? 5.797 33.469 -23.469 1 35.59 9 MET B N 1
ATOM 1554 C CA . MET B 1 9 ? 6.398 33 -22.234 1 35.59 9 MET B CA 1
ATOM 1555 C C . MET B 1 9 ? 5.43 32.094 -21.484 1 35.59 9 MET B C 1
ATOM 1557 O O . MET B 1 9 ? 4.379 32.531 -21.016 1 35.59 9 MET B O 1
ATOM 1561 N N . MET B 1 10 ? 5.156 30.938 -21.906 1 39.28 10 MET B N 1
ATOM 1562 C CA . MET B 1 10 ? 4.746 29.875 -20.984 1 39.28 10 MET B CA 1
ATOM 1563 C C . MET B 1 10 ? 5.41 30.047 -19.625 1 39.28 10 MET B C 1
ATOM 1565 O O . MET B 1 10 ? 6.613 29.844 -19.484 1 39.28 10 MET B O 1
ATOM 1569 N N . LYS B 1 11 ? 5.117 31.062 -18.906 1 39.44 11 LYS B N 1
ATOM 1570 C CA . LYS B 1 11 ? 5.359 31.016 -17.469 1 39.44 11 LYS B CA 1
ATOM 1571 C C . LYS B 1 11 ? 5.309 29.578 -16.938 1 39.44 11 LYS B C 1
ATOM 1573 O O . LYS B 1 11 ? 4.23 29 -16.812 1 39.44 11 LYS B O 1
ATOM 1578 N N . CYS B 1 12 ? 6.121 28.609 -17.297 1 39.97 12 CYS B N 1
ATOM 1579 C CA . CYS B 1 12 ? 6.547 27.594 -16.359 1 39.97 12 CYS B CA 1
ATOM 1580 C C . CYS B 1 12 ? 6.562 28.141 -14.93 1 39.97 12 CYS B C 1
ATOM 1582 O O . CYS B 1 12 ? 7.551 28.734 -14.5 1 39.97 12 CYS B O 1
ATOM 1584 N N . ILE B 1 13 ? 5.699 28.875 -14.492 1 39.38 13 ILE B N 1
ATOM 1585 C CA . ILE B 1 13 ? 5.566 28.922 -13.039 1 39.38 13 ILE B CA 1
ATOM 1586 C C . ILE B 1 13 ? 6.059 27.609 -12.43 1 39.38 13 ILE B C 1
ATOM 1588 O O . ILE B 1 13 ? 5.438 26.562 -12.617 1 39.38 13 ILE B O 1
ATOM 1592 N N . LEU B 1 14 ? 7.344 27.25 -12.484 1 42.84 14 LEU B N 1
ATOM 1593 C CA . LEU B 1 14 ? 7.875 26.375 -11.445 1 42.84 14 LEU B CA 1
ATOM 1594 C C . LEU B 1 14 ? 7.062 26.5 -10.156 1 42.84 14 LEU B C 1
ATOM 1596 O O . LEU B 1 14 ? 7.344 27.375 -9.328 1 42.84 14 LEU B O 1
ATOM 1600 N N . GLU B 1 15 ? 5.836 26.625 -10.203 1 45.16 15 GLU B N 1
ATOM 1601 C CA . GLU B 1 15 ? 5.195 26.359 -8.922 1 45.16 15 GLU B CA 1
ATOM 1602 C C . GLU B 1 15 ? 5.98 25.328 -8.117 1 45.16 15 GLU B C 1
ATOM 1604 O O . GLU B 1 15 ? 6.168 24.188 -8.555 1 45.16 15 GLU B O 1
ATOM 1609 N N . TYR B 1 16 ? 7.121 25.719 -7.469 1 48.28 16 TYR B N 1
ATOM 1610 C CA . TYR B 1 16 ? 7.793 24.906 -6.461 1 48.28 16 TYR B CA 1
ATOM 1611 C C . TYR B 1 16 ? 6.828 23.906 -5.84 1 48.28 16 TYR B C 1
ATOM 1613 O O . TYR B 1 16 ? 5.77 24.281 -5.336 1 48.28 16 TYR B O 1
ATOM 1621 N N . ALA B 1 17 ? 6.777 22.844 -6.348 1 53.66 17 ALA B N 1
ATOM 1622 C CA . ALA B 1 17 ? 5.969 21.734 -5.859 1 53.66 17 ALA B CA 1
ATOM 1623 C C . ALA B 1 17 ? 5.992 21.672 -4.336 1 53.66 17 ALA B C 1
ATOM 1625 O O . ALA B 1 17 ? 7.059 21.719 -3.721 1 53.66 17 ALA B O 1
ATOM 1626 N N . ARG B 1 18 ? 5.055 22.172 -3.65 1 64.81 18 ARG B N 1
ATOM 1627 C CA . ARG B 1 18 ? 4.867 22.156 -2.203 1 64.81 18 ARG B CA 1
ATOM 1628 C C . ARG B 1 18 ? 4.887 20.734 -1.668 1 64.81 18 ARG B C 1
ATOM 1630 O O . ARG B 1 18 ? 4.777 20.516 -0.46 1 64.81 18 ARG B O 1
ATOM 1637 N N . GLU B 1 19 ? 5.051 19.781 -2.561 1 81.06 19 GLU B N 1
ATOM 1638 C CA . GLU B 1 19 ? 5.086 18.406 -2.051 1 81.06 19 GLU B CA 1
ATOM 1639 C C . GLU B 1 19 ? 6.293 17.656 -2.592 1 81.06 19 GLU B C 1
ATOM 1641 O O . GLU B 1 19 ? 6.766 17.938 -3.695 1 81.06 19 GLU B O 1
ATOM 1646 N N . VAL B 1 20 ? 6.965 16.891 -1.812 1 93.19 20 VAL B N 1
ATOM 1647 C CA . VAL B 1 20 ? 8.047 15.992 -2.195 1 93.19 20 VAL B CA 1
ATOM 1648 C C . VAL B 1 20 ? 7.531 14.945 -3.18 1 93.19 20 VAL B C 1
ATOM 1650 O O . VAL B 1 20 ? 6.543 14.266 -2.906 1 93.19 20 VAL B O 1
ATOM 1653 N N . THR B 1 21 ? 8.094 14.938 -4.391 1 94.56 21 THR B N 1
ATOM 1654 C CA . THR B 1 21 ? 7.727 13.898 -5.352 1 94.56 21 THR B CA 1
ATOM 1655 C C . THR B 1 21 ? 8.477 12.602 -5.055 1 94.56 21 THR B C 1
ATOM 1657 O O . THR B 1 21 ? 9.656 12.625 -4.715 1 94.56 21 THR B O 1
ATOM 1660 N N . GLN B 1 22 ? 7.77 11.492 -5.195 1 97.25 22 GLN B N 1
ATOM 1661 C CA . GLN B 1 22 ? 8.336 10.18 -4.898 1 97.25 22 GLN B CA 1
ATOM 1662 C C . GLN B 1 22 ? 7.859 9.141 -5.906 1 97.25 22 GLN B C 1
ATOM 1664 O O . GLN B 1 22 ? 6.684 9.109 -6.27 1 97.25 22 GLN B O 1
ATOM 1669 N N . LYS B 1 23 ? 8.805 8.375 -6.426 1 97.62 23 LYS B N 1
ATOM 1670 C CA . LYS B 1 23 ? 8.492 7.301 -7.367 1 97.62 23 LYS B CA 1
ATOM 1671 C C . LYS B 1 23 ? 9.312 6.051 -7.066 1 97.62 23 LYS B C 1
ATOM 1673 O O . LYS B 1 23 ? 10.438 6.145 -6.578 1 97.62 23 LYS B O 1
ATOM 1678 N N . PRO B 1 24 ? 8.734 4.844 -7.414 1 98.44 24 PRO B N 1
ATOM 1679 C CA . PRO B 1 24 ? 7.406 4.617 -7.98 1 98.44 24 PRO B CA 1
ATOM 1680 C C . PRO B 1 24 ? 6.301 4.648 -6.926 1 98.44 24 PRO B C 1
ATOM 1682 O O . PRO B 1 24 ? 6.586 4.801 -5.734 1 98.44 24 PRO B O 1
ATOM 1685 N N . ASP B 1 25 ? 5.035 4.477 -7.336 1 98.31 25 ASP B N 1
ATOM 1686 C CA . ASP B 1 25 ? 3.914 4.508 -6.402 1 98.31 25 ASP B CA 1
ATOM 1687 C C . ASP B 1 25 ? 3.721 3.148 -5.734 1 98.31 25 ASP B C 1
ATOM 1689 O O . ASP B 1 25 ? 3.303 3.072 -4.574 1 98.31 25 ASP B O 1
ATOM 1693 N N . VAL B 1 26 ? 3.951 2.145 -6.488 1 98.38 26 VAL B N 1
ATOM 1694 C CA . VAL B 1 26 ? 3.717 0.795 -5.988 1 98.38 26 VAL B CA 1
ATOM 1695 C C . VAL B 1 26 ? 4.895 -0.105 -6.355 1 98.38 26 VAL B C 1
ATOM 1697 O O . VAL B 1 26 ? 5.355 -0.096 -7.496 1 98.38 26 VAL B O 1
ATOM 1700 N N . LEU B 1 27 ? 5.352 -0.87 -5.434 1 98.38 27 LEU B N 1
ATOM 1701 C CA . LEU B 1 27 ? 6.383 -1.889 -5.609 1 98.38 27 LEU B CA 1
ATOM 1702 C C . LEU B 1 27 ? 5.91 -3.238 -5.082 1 98.38 27 LEU B C 1
ATOM 1704 O O . LEU B 1 27 ? 5.742 -3.412 -3.871 1 98.38 27 LEU B O 1
ATOM 1708 N N . LEU B 1 28 ? 5.617 -4.129 -5.941 1 96.94 28 LEU B N 1
ATOM 1709 C CA . LEU B 1 28 ? 5.324 -5.52 -5.617 1 96.94 28 LEU B CA 1
ATOM 1710 C C . LEU B 1 28 ? 6.531 -6.41 -5.91 1 96.94 28 LEU B C 1
ATOM 1712 O O . LEU B 1 28 ? 6.887 -6.613 -7.074 1 96.94 28 LEU B O 1
ATOM 1716 N N . VAL B 1 29 ? 7.121 -6.984 -4.879 1 96.5 29 VAL B N 1
ATOM 1717 C CA . VAL B 1 29 ? 8.398 -7.664 -5.086 1 96.5 29 VAL B CA 1
ATOM 1718 C C . VAL B 1 29 ? 8.43 -8.953 -4.273 1 96.5 29 VAL B C 1
ATOM 1720 O O . VAL B 1 29 ? 7.586 -9.172 -3.4 1 96.5 29 VAL B O 1
ATOM 1723 N N . ASN B 1 30 ? 9.352 -9.781 -4.602 1 94.06 30 ASN B N 1
ATOM 1724 C CA . ASN B 1 30 ? 9.57 -11 -3.83 1 94.06 30 ASN B CA 1
ATOM 1725 C C . ASN B 1 30 ? 10.633 -10.797 -2.752 1 94.06 30 ASN B C 1
ATOM 1727 O O . ASN B 1 30 ? 11.469 -9.891 -2.859 1 94.06 30 ASN B O 1
ATOM 1731 N N . GLU B 1 31 ? 10.555 -11.625 -1.755 1 96 31 GLU B N 1
ATOM 1732 C CA . GLU B 1 31 ? 11.586 -11.609 -0.726 1 96 31 GLU B CA 1
ATOM 1733 C C . GLU B 1 31 ? 12.977 -11.758 -1.339 1 96 31 GLU B C 1
ATOM 1735 O O . GLU B 1 31 ? 13.164 -12.531 -2.283 1 96 31 GLU B O 1
ATOM 1740 N N . GLY B 1 32 ? 13.945 -11.016 -0.787 1 96.06 32 GLY B N 1
ATOM 1741 C CA . GLY B 1 32 ? 15.32 -11.102 -1.251 1 96.06 32 GLY B CA 1
ATOM 1742 C C . GLY B 1 32 ? 15.656 -10.078 -2.318 1 96.06 32 GLY B C 1
ATOM 1743 O O . GLY B 1 32 ? 16.828 -9.812 -2.588 1 96.06 32 GLY B O 1
ATOM 1744 N N . GLU B 1 33 ? 14.695 -9.547 -2.979 1 96.75 33 GLU B N 1
ATOM 1745 C CA . GLU B 1 33 ? 14.914 -8.602 -4.066 1 96.75 33 GLU B CA 1
ATOM 1746 C C . GLU B 1 33 ? 15.297 -7.223 -3.535 1 96.75 33 GLU B C 1
ATOM 1748 O O . GLU B 1 33 ? 15.281 -6.992 -2.324 1 96.75 33 GLU B O 1
ATOM 1753 N N . SER B 1 34 ? 15.75 -6.344 -4.465 1 97.94 34 SER B N 1
ATOM 1754 C CA . SER B 1 34 ? 16.109 -4.961 -4.152 1 97.94 34 SER B CA 1
ATOM 1755 C C . SER B 1 34 ? 15.227 -3.979 -4.918 1 97.94 34 SER B C 1
ATOM 1757 O O . SER B 1 34 ? 14.758 -4.281 -6.02 1 97.94 34 SER B O 1
ATOM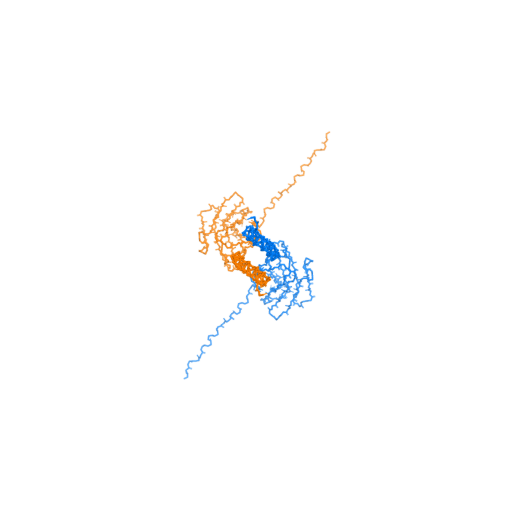 1759 N N . VAL B 1 35 ? 15.016 -2.875 -4.316 1 98.62 35 VAL B N 1
ATOM 1760 C CA . VAL B 1 35 ? 14.219 -1.854 -4.984 1 98.62 35 VAL B CA 1
ATOM 1761 C C . VAL B 1 35 ? 14.836 -0.477 -4.75 1 98.62 35 VAL B C 1
ATOM 1763 O O . VAL B 1 35 ? 15.672 -0.31 -3.857 1 98.62 35 VAL B O 1
ATOM 1766 N N . ASN B 1 36 ? 14.43 0.463 -5.582 1 98.5 36 ASN B N 1
ATOM 1767 C CA . ASN B 1 36 ? 14.844 1.855 -5.441 1 98.5 36 ASN B CA 1
ATOM 1768 C C . ASN B 1 36 ? 13.641 2.779 -5.258 1 98.5 36 ASN B C 1
ATOM 1770 O O . ASN B 1 36 ? 12.641 2.648 -5.957 1 98.5 36 ASN B O 1
ATOM 1774 N N . ILE B 1 37 ? 13.719 3.652 -4.383 1 98.5 37 ILE B N 1
ATOM 1775 C CA . ILE B 1 37 ? 12.773 4.742 -4.191 1 98.5 37 ILE B CA 1
ATOM 1776 C C . ILE B 1 37 ? 13.461 6.082 -4.445 1 98.5 37 ILE B C 1
ATOM 1778 O O . ILE B 1 37 ? 14.516 6.363 -3.863 1 98.5 37 ILE B O 1
ATOM 1782 N N . SER B 1 38 ? 12.938 6.844 -5.293 1 97.44 38 SER B N 1
ATOM 1783 C CA . SER B 1 38 ? 13.492 8.156 -5.609 1 97.44 38 SER B CA 1
ATOM 1784 C C . SER B 1 38 ? 12.656 9.273 -4.992 1 97.44 38 SER B C 1
ATOM 1786 O O . SER B 1 38 ? 11.43 9.297 -5.148 1 97.44 38 SER B O 1
ATOM 1788 N N . CYS B 1 39 ? 13.281 10.172 -4.375 1 96.06 39 CYS B N 1
ATOM 1789 C CA . CYS B 1 39 ? 12.641 11.305 -3.721 1 96.06 39 CYS B CA 1
ATOM 1790 C C . CYS B 1 39 ? 13.211 12.625 -4.227 1 96.06 39 CYS B C 1
ATOM 1792 O O . CYS B 1 39 ? 14.422 12.812 -4.25 1 96.06 39 CYS B O 1
ATOM 1794 N N . SER B 1 40 ? 12.359 13.508 -4.543 1 93.75 40 SER B N 1
ATOM 1795 C CA . SER B 1 40 ? 12.836 14.82 -4.977 1 93.75 40 SER B CA 1
ATOM 1796 C C . SER B 1 40 ? 13.375 15.625 -3.801 1 93.75 40 SER B C 1
ATOM 1798 O O . SER B 1 40 ? 12.914 15.469 -2.67 1 93.75 40 SER B O 1
ATOM 1800 N N . ILE B 1 41 ? 14.312 16.469 -4.047 1 88.62 41 ILE B N 1
ATOM 1801 C CA . ILE B 1 41 ? 14.891 17.266 -2.967 1 88.62 41 ILE B CA 1
ATOM 1802 C C . ILE B 1 41 ? 14.57 18.75 -3.188 1 88.62 41 ILE B C 1
ATOM 1804 O O . ILE B 1 41 ? 14.914 19.594 -2.357 1 88.62 41 ILE B O 1
ATOM 1808 N N . THR B 1 42 ? 13.852 19.078 -4.219 1 82.81 42 THR B N 1
ATOM 1809 C CA . THR B 1 42 ? 13.516 20.469 -4.5 1 82.81 42 THR B CA 1
ATOM 1810 C C . THR B 1 42 ? 12.445 20.969 -3.529 1 82.81 42 THR B C 1
ATOM 1812 O O . THR B 1 42 ? 11.391 20.359 -3.395 1 82.81 42 THR B O 1
ATOM 1815 N N . THR B 1 43 ? 12.828 22 -2.787 1 81.25 43 THR B N 1
ATOM 1816 C CA . THR B 1 43 ? 11.898 22.562 -1.812 1 81.25 43 THR B CA 1
ATOM 1817 C C . THR B 1 43 ? 11.969 24.094 -1.812 1 81.25 43 THR B C 1
ATOM 1819 O O . THR B 1 43 ? 12.961 24.672 -2.252 1 81.25 43 THR B O 1
ATOM 1822 N N . LYS B 1 44 ? 10.883 24.891 -1.622 1 78.06 44 LYS B N 1
ATOM 1823 C CA . LYS B 1 44 ? 10.844 26.344 -1.54 1 78.06 44 LYS B CA 1
ATOM 1824 C C . LYS B 1 44 ? 11.68 26.844 -0.368 1 78.06 44 LYS B C 1
ATOM 1826 O O . LYS B 1 44 ? 12.305 27.906 -0.457 1 78.06 44 LYS B O 1
ATOM 1831 N N . GLY B 1 45 ? 12.086 26.109 0.591 1 81.25 45 GLY B N 1
ATOM 1832 C CA . GLY B 1 45 ? 12.883 26.422 1.768 1 81.25 45 GLY B CA 1
ATOM 1833 C C . GLY B 1 45 ? 14.25 25.766 1.758 1 81.25 45 GLY B C 1
ATOM 1834 O O . GLY B 1 45 ? 14.703 25.266 0.724 1 81.25 45 GLY B O 1
ATOM 1835 N N . MET B 1 46 ? 14.883 26.109 2.889 1 87.88 46 MET B N 1
ATOM 1836 C CA . MET B 1 46 ? 16.188 25.469 3.055 1 87.88 46 MET B CA 1
ATOM 1837 C C . MET B 1 46 ? 16.047 24.047 3.559 1 87.88 46 MET B C 1
ATOM 1839 O O . MET B 1 46 ? 15.453 23.812 4.613 1 87.88 46 MET B O 1
ATOM 1843 N N . LEU B 1 47 ? 16.516 23.141 2.822 1 89.75 47 LEU B N 1
ATOM 1844 C CA . LEU B 1 47 ? 16.453 21.734 3.197 1 89.75 47 LEU B CA 1
ATOM 1845 C C . LEU B 1 47 ? 17.438 21.438 4.328 1 89.75 47 LEU B C 1
ATOM 1847 O O . LEU B 1 47 ? 18.625 21.719 4.211 1 89.75 47 LEU B O 1
ATOM 1851 N N . VAL B 1 48 ? 16.984 20.969 5.367 1 91.69 48 VAL B N 1
ATOM 1852 C CA . VAL B 1 48 ? 17.828 20.562 6.496 1 91.69 48 VAL B CA 1
ATOM 1853 C C . VAL B 1 48 ? 18.172 19.078 6.387 1 91.69 48 VAL B C 1
ATOM 1855 O O . VAL B 1 48 ? 19.312 18.688 6.625 1 91.69 48 VAL B O 1
ATOM 1858 N N . GLY B 1 49 ? 17.188 18.234 6.066 1 93.06 49 GLY B N 1
ATOM 1859 C CA . GLY B 1 49 ? 17.344 16.797 5.945 1 93.06 49 GLY B CA 1
ATOM 1860 C C . GLY B 1 49 ? 16.125 16.094 5.391 1 93.06 49 GLY B C 1
ATOM 1861 O O . GLY B 1 49 ? 15.133 16.75 5.047 1 93.06 49 GLY B O 1
ATOM 1862 N N . MET B 1 50 ? 16.266 14.844 5.25 1 94.19 50 MET B N 1
ATOM 1863 C CA . MET B 1 50 ? 15.188 14.039 4.684 1 94.19 50 MET B CA 1
ATOM 1864 C C . MET B 1 50 ? 15.016 12.734 5.449 1 94.19 50 MET B C 1
ATOM 1866 O O . MET B 1 50 ? 16 12.094 5.82 1 94.19 50 MET B O 1
ATOM 1870 N N . TYR B 1 51 ? 13.844 12.453 5.668 1 96.56 51 TYR B N 1
ATOM 1871 C CA . TYR B 1 51 ? 13.484 11.18 6.285 1 96.56 51 TYR B CA 1
ATOM 1872 C C . TYR B 1 51 ? 12.898 10.227 5.254 1 96.56 51 TYR B C 1
ATOM 1874 O O . TYR B 1 51 ? 12.234 10.656 4.309 1 96.56 51 TYR B O 1
ATOM 1882 N N . LEU B 1 52 ? 13.148 9 5.438 1 98.19 52 LEU B N 1
ATOM 1883 C CA . LEU B 1 52 ? 12.281 7.945 4.934 1 98.19 52 LEU B CA 1
ATOM 1884 C C . LEU B 1 52 ? 11.523 7.273 6.074 1 98.19 52 LEU B C 1
ATOM 1886 O O . LEU B 1 52 ? 12.141 6.676 6.965 1 98.19 52 LEU B O 1
ATOM 1890 N N . LYS B 1 53 ? 10.242 7.363 6.012 1 98.56 53 LYS B N 1
ATOM 1891 C CA . LYS B 1 53 ? 9.398 6.805 7.066 1 98.56 53 LYS B CA 1
ATOM 1892 C C . LYS B 1 53 ? 8.523 5.672 6.527 1 98.56 53 LYS B C 1
ATOM 1894 O O . LYS B 1 53 ? 8.031 5.746 5.402 1 98.56 53 LYS B O 1
ATOM 1899 N N . ARG B 1 54 ? 8.383 4.688 7.363 1 98.69 54 ARG B N 1
ATOM 1900 C CA . ARG B 1 54 ? 7.383 3.656 7.102 1 98.69 54 ARG B CA 1
ATOM 1901 C C . ARG B 1 54 ? 6.105 3.916 7.891 1 98.69 54 ARG B C 1
ATOM 1903 O O . ARG B 1 54 ? 6.16 4.27 9.07 1 98.69 54 ARG B O 1
ATOM 1910 N N . GLU B 1 55 ? 5.035 3.766 7.203 1 97.94 55 GLU B N 1
ATOM 1911 C CA . GLU B 1 55 ? 3.734 4.016 7.816 1 97.94 55 GLU B CA 1
ATOM 1912 C C . GLU B 1 55 ? 2.762 2.875 7.535 1 97.94 55 GLU B C 1
ATOM 1914 O O . GLU B 1 55 ? 3.076 1.957 6.773 1 97.94 55 GLU B O 1
ATOM 1919 N N . VAL B 1 56 ? 1.55 2.889 8.172 1 97.31 56 VAL B N 1
ATOM 1920 C CA . VAL B 1 56 ? 0.424 1.973 8.023 1 97.31 56 VAL B CA 1
ATOM 1921 C C . VAL B 1 56 ? 0.731 0.657 8.734 1 97.31 56 VAL B C 1
ATOM 1923 O O . VAL B 1 56 ? -0.047 0.201 9.57 1 97.31 56 VAL B O 1
ATOM 1926 N N . VAL B 1 57 ? 1.867 0.035 8.352 1 97.19 57 VAL B N 1
ATOM 1927 C CA . VAL B 1 57 ? 2.279 -1.209 8.992 1 97.19 57 VAL B CA 1
ATOM 1928 C C . VAL B 1 57 ? 3.578 -0.988 9.766 1 97.19 57 VAL B C 1
ATOM 1930 O O . VAL B 1 57 ? 4.605 -0.65 9.172 1 97.19 57 VAL B O 1
ATOM 1933 N N . ASN B 1 58 ? 3.611 -1.209 11.031 1 95.75 58 ASN B N 1
ATOM 1934 C CA . ASN B 1 58 ? 4.812 -1.089 11.852 1 95.75 58 ASN B CA 1
ATOM 1935 C C . ASN B 1 58 ? 5.547 0.219 11.586 1 95.75 58 ASN B C 1
ATOM 1937 O O . ASN B 1 58 ? 6.715 0.208 11.18 1 95.75 58 ASN B O 1
ATOM 1941 N N . ALA B 1 59 ? 4.812 1.295 11.867 1 96.62 59 ALA B N 1
ATOM 1942 C CA . ALA B 1 59 ? 5.312 2.639 11.594 1 96.62 59 ALA B CA 1
ATOM 1943 C C . ALA B 1 59 ? 6.645 2.885 12.297 1 96.62 59 ALA B C 1
ATOM 1945 O O . ALA B 1 59 ? 6.824 2.498 13.453 1 96.62 59 ALA B O 1
ATOM 1946 N N . MET B 1 60 ? 7.641 3.467 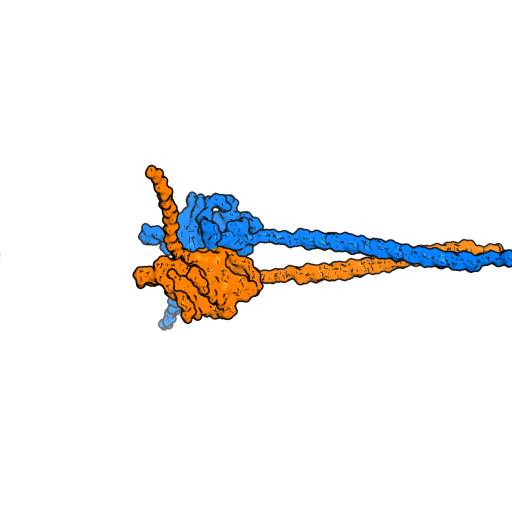11.586 1 97.88 60 MET B N 1
ATOM 1947 C CA . MET B 1 60 ? 8.961 3.775 12.125 1 97.88 60 MET B CA 1
ATOM 1948 C C . MET B 1 60 ? 9.727 4.711 11.195 1 97.88 60 MET B C 1
ATOM 1950 O O . MET B 1 60 ? 9.352 4.887 10.039 1 97.88 60 MET B O 1
ATOM 1954 N N . GLU B 1 61 ? 10.695 5.367 11.781 1 98.06 61 GLU B N 1
ATOM 1955 C CA . GLU B 1 61 ? 11.664 6.09 10.961 1 98.06 61 GLU B CA 1
ATOM 1956 C C . GLU B 1 61 ? 12.711 5.145 10.383 1 98.06 61 GLU B C 1
ATOM 1958 O O . GLU B 1 61 ? 13.508 4.559 11.125 1 98.06 61 GLU B O 1
ATOM 1963 N N . VAL B 1 62 ? 12.797 5.035 9.164 1 98.44 62 VAL B N 1
ATOM 1964 C CA . VAL B 1 62 ? 13.648 4.062 8.492 1 98.44 62 VAL B CA 1
ATOM 1965 C C . VAL B 1 62 ? 15.039 4.656 8.273 1 98.44 62 VAL B C 1
ATOM 1967 O O . VAL B 1 62 ? 16.047 4 8.531 1 98.44 62 VAL B O 1
ATOM 1970 N N . LEU B 1 63 ? 15.062 5.918 7.785 1 97.62 63 LEU B N 1
ATOM 1971 C CA . LEU B 1 63 ? 16.297 6.594 7.395 1 97.62 63 LEU B CA 1
ATOM 1972 C C . LEU B 1 63 ? 16.188 8.094 7.633 1 97.62 63 LEU B C 1
ATOM 1974 O O . LEU B 1 63 ? 15.117 8.68 7.465 1 97.62 63 LEU B O 1
ATOM 1978 N N . TYR B 1 64 ? 17.219 8.672 8.094 1 97.12 64 TYR B N 1
ATOM 1979 C CA . TYR B 1 64 ? 17.391 10.125 8.117 1 97.12 64 TYR B CA 1
ATOM 1980 C C . TYR B 1 64 ? 18.719 10.539 7.508 1 97.12 64 TYR B C 1
ATOM 1982 O O . TYR B 1 64 ? 19.766 9.969 7.832 1 97.12 64 TYR B O 1
ATOM 1990 N N . ILE B 1 65 ? 18.656 11.469 6.645 1 94.38 65 ILE B N 1
ATOM 1991 C CA . ILE B 1 65 ? 19.859 11.992 6.012 1 94.38 65 ILE B CA 1
ATOM 1992 C C . ILE B 1 65 ? 19.844 13.516 6.047 1 94.38 65 ILE B C 1
ATOM 1994 O O . ILE B 1 65 ? 18.812 14.141 5.797 1 94.38 65 ILE B O 1
ATOM 1998 N N . THR B 1 66 ? 20.938 14.062 6.324 1 91.25 66 THR B N 1
ATOM 1999 C CA . THR B 1 66 ? 21.047 15.523 6.293 1 91.25 66 THR B CA 1
ATOM 2000 C C . THR B 1 66 ? 21.359 16.016 4.879 1 91.25 66 THR B C 1
ATOM 2002 O O . THR B 1 66 ? 21.781 15.227 4.031 1 91.25 66 THR B O 1
ATOM 2005 N N . LYS B 1 67 ? 21.047 17.266 4.5 1 79.44 67 LYS B N 1
ATOM 2006 C CA . LYS B 1 67 ? 21.219 17.859 3.182 1 79.44 67 LYS B CA 1
ATOM 2007 C C . LYS B 1 67 ? 22.625 17.609 2.639 1 79.44 67 LYS B C 1
ATOM 2009 O O . LYS B 1 67 ? 22.797 17.312 1.454 1 79.44 67 LYS B O 1
ATOM 2014 N N . ASN B 1 68 ? 23.578 17.688 3.439 1 73.44 68 ASN B N 1
ATOM 2015 C CA . ASN B 1 68 ? 24.938 17.516 2.945 1 73.44 68 ASN B CA 1
ATOM 2016 C C . ASN B 1 68 ? 25.406 16.062 3.094 1 73.44 68 ASN B C 1
ATOM 2018 O O . ASN B 1 68 ? 26.516 15.719 2.699 1 73.44 68 ASN B O 1
ATOM 2022 N N . GLY B 1 69 ? 24.5 15.25 3.482 1 69.88 69 GLY B N 1
ATOM 2023 C CA . GLY B 1 69 ? 24.797 13.844 3.656 1 69.88 69 GLY B CA 1
ATOM 2024 C C . GLY B 1 69 ? 25.766 13.578 4.793 1 69.88 69 GLY B C 1
ATOM 2025 O O . GLY B 1 69 ? 26.312 12.477 4.906 1 69.88 69 GLY B O 1
ATOM 2026 N N . SER B 1 70 ? 26 14.555 5.582 1 78.75 70 SER B N 1
ATOM 2027 C CA . SER B 1 70 ? 27 14.414 6.641 1 78.75 70 SER B CA 1
ATOM 2028 C C . SER B 1 70 ? 26.516 13.461 7.73 1 78.75 70 SER B C 1
ATOM 2030 O O . SER B 1 70 ? 27.312 12.781 8.375 1 78.75 70 SER B O 1
ATOM 2032 N N . LYS B 1 71 ? 25.266 13.484 7.926 1 88.94 71 LYS B N 1
ATOM 2033 C CA . LYS B 1 71 ? 24.703 12.578 8.922 1 88.94 71 LYS B CA 1
ATOM 2034 C C . LYS B 1 71 ? 23.703 11.617 8.289 1 88.94 71 LYS B C 1
ATOM 2036 O O . LYS B 1 71 ? 22.859 12.031 7.504 1 88.94 71 LYS B O 1
ATOM 2041 N N . LEU B 1 72 ? 24 10.398 8.539 1 92 72 LEU B N 1
ATOM 2042 C CA . LEU B 1 72 ? 23.141 9.312 8.094 1 92 72 LEU B CA 1
ATOM 2043 C C . LEU B 1 72 ? 22.75 8.406 9.258 1 92 72 LEU B C 1
ATOM 2045 O O . LEU B 1 72 ? 23.625 7.887 9.961 1 92 72 LEU B O 1
ATOM 2049 N N . THR B 1 73 ? 21.469 8.375 9.5 1 95.69 73 THR B N 1
ATOM 2050 C CA . THR B 1 73 ? 20.969 7.469 10.523 1 95.69 73 THR B CA 1
ATOM 2051 C C . THR B 1 73 ? 20.047 6.41 9.914 1 95.69 73 THR B C 1
ATOM 2053 O O . THR B 1 73 ? 19.109 6.738 9.195 1 95.69 73 THR B O 1
ATOM 2056 N N . ILE B 1 74 ? 20.312 5.172 10.266 1 96.75 74 ILE B N 1
ATOM 2057 C CA . ILE B 1 74 ? 19.547 4.051 9.734 1 96.75 74 ILE B CA 1
ATOM 2058 C C . ILE B 1 74 ? 18.938 3.26 10.883 1 96.75 74 ILE B C 1
ATOM 2060 O O . ILE B 1 74 ? 19.594 2.967 11.875 1 96.75 74 ILE B O 1
ATOM 2064 N N . ASN B 1 75 ? 17.688 2.988 10.766 1 97.81 75 ASN B N 1
ATOM 2065 C CA . ASN B 1 75 ? 17.016 2.129 11.734 1 97.81 75 ASN B CA 1
ATOM 2066 C C . ASN B 1 75 ? 17.688 0.756 11.82 1 97.81 75 A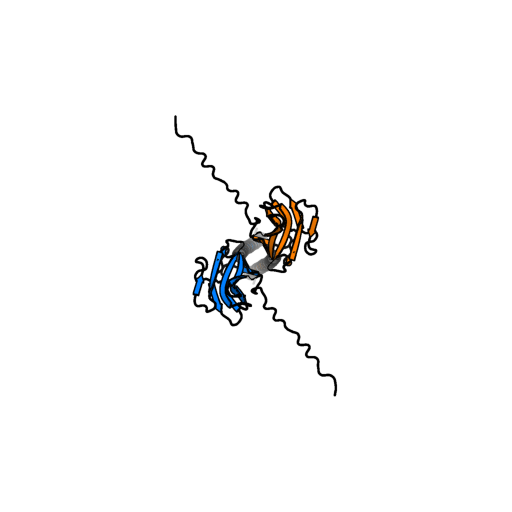SN B C 1
ATOM 2068 O O . ASN B 1 75 ? 18.062 0.186 10.797 1 97.81 75 ASN B O 1
ATOM 2072 N N . PHE B 1 76 ? 17.734 0.245 12.938 1 97 76 PHE B N 1
ATOM 2073 C CA . PHE B 1 76 ? 18.406 -1.015 13.211 1 97 76 PHE B CA 1
ATOM 2074 C C . PHE B 1 76 ? 17.875 -2.125 12.312 1 97 76 PHE B C 1
ATOM 2076 O O . PHE B 1 76 ? 18.656 -2.967 11.844 1 97 76 PHE B O 1
ATOM 2083 N N . HIS B 1 77 ? 16.594 -2.189 12.086 1 96.12 77 HIS B N 1
ATOM 2084 C CA . HIS B 1 77 ? 15.945 -3.248 11.32 1 96.12 77 HIS B CA 1
ATOM 2085 C C . HIS B 1 77 ? 16.375 -3.215 9.859 1 96.12 77 HIS B C 1
ATOM 2087 O O . HIS B 1 77 ? 16.203 -4.191 9.125 1 96.12 77 HIS B O 1
ATOM 2093 N N . TYR B 1 78 ? 16.875 -2.137 9.438 1 97.31 78 TYR B N 1
ATOM 2094 C CA . TYR B 1 78 ? 17.266 -1.974 8.047 1 97.31 78 TYR B CA 1
ATOM 2095 C C . TYR B 1 78 ? 18.781 -1.863 7.922 1 97.31 78 TYR B C 1
ATOM 2097 O O . TYR B 1 78 ? 19.297 -1.479 6.867 1 97.31 78 TYR B O 1
ATOM 2105 N N . LYS B 1 79 ? 19.438 -2.109 9.016 1 95.31 79 LYS B N 1
ATOM 2106 C CA . LYS B 1 79 ? 20.891 -1.983 9.023 1 95.31 79 LYS B CA 1
ATOM 2107 C C . LYS B 1 79 ? 21.531 -2.803 7.902 1 95.31 79 LYS B C 1
ATOM 2109 O O . LYS B 1 79 ? 21.188 -3.973 7.715 1 95.31 79 LYS B O 1
ATOM 2114 N N . ASP B 1 80 ? 22.406 -2.232 7.074 1 95.38 80 ASP B N 1
ATOM 2115 C CA . ASP B 1 80 ? 23.156 -2.828 5.977 1 95.38 80 ASP B CA 1
ATOM 2116 C C . ASP B 1 80 ? 22.234 -3.193 4.812 1 95.38 80 ASP B C 1
ATOM 2118 O O . ASP B 1 80 ? 22.625 -3.965 3.93 1 95.38 80 ASP B O 1
ATOM 2122 N N . ARG B 1 81 ? 21.016 -2.846 4.855 1 98 81 ARG B N 1
ATOM 2123 C CA . ARG B 1 81 ? 20.078 -3.184 3.791 1 98 81 ARG B CA 1
ATOM 2124 C C . ARG B 1 81 ? 19.547 -1.928 3.113 1 98 81 ARG B C 1
ATOM 2126 O O . ARG B 1 81 ? 18.609 -1.999 2.309 1 98 81 ARG B O 1
ATOM 2133 N N . ILE B 1 82 ? 20.031 -0.788 3.479 1 97.5 82 ILE B N 1
ATOM 2134 C CA . ILE B 1 82 ? 19.562 0.463 2.889 1 97.5 82 ILE B CA 1
ATOM 2135 C C . ILE B 1 82 ? 20.766 1.304 2.453 1 97.5 82 ILE B C 1
ATOM 2137 O O . ILE B 1 82 ? 21.75 1.423 3.188 1 97.5 82 ILE B O 1
ATOM 2141 N N . GLN B 1 83 ? 20.688 1.845 1.233 1 94.62 83 GLN B N 1
ATOM 2142 C CA . GLN B 1 83 ? 21.766 2.658 0.677 1 94.62 83 GLN B CA 1
ATOM 2143 C C . GLN B 1 83 ? 21.203 3.879 -0.052 1 94.62 83 GLN B C 1
ATOM 2145 O O . GLN B 1 83 ? 20.688 3.762 -1.161 1 94.62 83 GLN B O 1
ATOM 2150 N N . PRO B 1 84 ? 21.406 5.043 0.486 1 94.25 84 PRO B N 1
ATOM 2151 C CA . PRO B 1 84 ? 21 6.262 -0.217 1 94.25 84 PRO B CA 1
ATOM 2152 C C . PRO B 1 84 ? 22.078 6.77 -1.175 1 94.25 84 PRO B C 1
ATOM 2154 O O . PRO B 1 84 ? 23.281 6.605 -0.911 1 94.25 84 PRO B O 1
ATOM 2157 N N . PHE B 1 85 ? 21.609 7.359 -2.275 1 90.94 85 PHE B N 1
ATOM 2158 C CA . PHE B 1 85 ? 22.469 7.988 -3.268 1 90.94 85 PHE B CA 1
ATOM 2159 C C . PHE B 1 85 ? 21.969 9.383 -3.611 1 90.94 85 PHE B C 1
ATOM 2161 O O . PHE B 1 85 ? 20.875 9.539 -4.156 1 90.94 85 PHE B O 1
ATOM 2168 N N . PHE B 1 86 ? 22.766 10.367 -3.34 1 86.5 86 PHE B N 1
ATOM 2169 C CA . PHE B 1 86 ? 22.391 11.742 -3.604 1 86.5 86 PHE B CA 1
ATOM 2170 C C . PHE B 1 86 ? 22.656 12.117 -5.055 1 86.5 86 PHE B C 1
ATOM 2172 O O . PHE B 1 86 ? 23.766 11.938 -5.551 1 86.5 86 PHE B O 1
ATOM 2179 N N . LEU B 1 87 ? 21.625 12.57 -5.668 1 87.94 87 LEU B N 1
ATOM 2180 C CA . LEU B 1 87 ? 21.734 13.109 -7.02 1 87.94 87 LEU B CA 1
ATOM 2181 C C . LEU B 1 87 ? 21.453 14.609 -7.027 1 87.94 87 LEU B C 1
ATOM 2183 O O . LEU B 1 87 ? 21.312 15.227 -5.965 1 87.94 87 LEU B O 1
ATOM 2187 N N . GLN B 1 88 ? 21.438 15.172 -8.086 1 85.81 88 GLN B N 1
ATOM 2188 C CA . GLN B 1 88 ? 21.297 16.625 -8.188 1 85.81 88 GLN B CA 1
ATOM 2189 C C . GLN B 1 88 ? 19.922 17.078 -7.738 1 85.81 88 GLN B C 1
ATOM 2191 O O . GLN B 1 88 ? 19.781 18.062 -7.008 1 85.81 88 GLN B O 1
ATOM 2196 N N . THR B 1 89 ? 18.875 16.344 -8.133 1 88.06 89 THR B N 1
ATOM 2197 C CA . THR B 1 89 ? 17.531 16.812 -7.863 1 88.06 89 THR B CA 1
ATOM 2198 C C . THR B 1 89 ? 16.766 15.797 -7.02 1 88.06 89 THR B C 1
ATOM 2200 O O . THR B 1 89 ? 15.602 16.031 -6.66 1 88.06 89 THR B O 1
ATOM 2203 N N . GLU B 1 90 ? 17.406 14.695 -6.781 1 92.81 90 GLU B N 1
ATOM 2204 C CA . GLU B 1 90 ? 16.688 13.664 -6.035 1 92.81 90 GLU B CA 1
ATOM 2205 C C . GLU B 1 90 ? 17.656 12.805 -5.223 1 92.81 90 GLU B C 1
ATOM 2207 O O . GLU B 1 90 ? 18.859 12.812 -5.477 1 92.81 90 GLU B O 1
ATOM 2212 N N . VAL B 1 91 ? 17.156 12.234 -4.277 1 93.56 91 VAL B N 1
ATOM 2213 C CA . VAL B 1 91 ? 17.859 11.164 -3.568 1 93.56 91 VAL B CA 1
ATOM 2214 C C . VAL B 1 91 ? 17.281 9.812 -3.961 1 93.56 91 VAL B C 1
ATOM 2216 O O . VAL B 1 91 ? 16.062 9.633 -3.953 1 93.56 91 VAL B O 1
ATOM 2219 N N . ARG B 1 92 ? 18.078 9.008 -4.344 1 96.06 92 ARG B N 1
ATOM 2220 C CA . ARG B 1 92 ? 17.672 7.633 -4.633 1 96.06 92 ARG B CA 1
ATOM 2221 C C . ARG B 1 92 ? 18.031 6.699 -3.486 1 96.06 92 ARG B C 1
ATOM 2223 O O . ARG B 1 92 ? 19.203 6.621 -3.09 1 96.06 92 ARG B O 1
ATOM 2230 N N . ILE B 1 93 ? 17.094 5.984 -2.969 1 97.44 93 ILE B N 1
ATOM 2231 C CA . ILE B 1 93 ? 17.297 5.098 -1.83 1 97.44 93 ILE B CA 1
ATOM 2232 C C . ILE B 1 93 ? 17.094 3.646 -2.266 1 97.44 93 ILE B C 1
ATOM 2234 O O . ILE B 1 93 ? 16 3.268 -2.701 1 97.44 93 ILE B O 1
ATOM 2238 N N . MET B 1 94 ? 18.078 2.922 -2.086 1 98.25 94 MET B N 1
ATOM 2239 C CA . MET B 1 94 ? 18.016 1.504 -2.428 1 98.25 94 MET B CA 1
ATOM 2240 C C . MET B 1 94 ? 17.75 0.658 -1.186 1 98.25 94 MET B C 1
ATOM 2242 O O . MET B 1 94 ? 18.484 0.757 -0.199 1 98.25 94 MET B O 1
ATOM 2246 N N . LEU B 1 95 ? 16.75 -0.166 -1.167 1 98.56 95 LEU B N 1
ATOM 2247 C CA . LEU B 1 95 ? 16.484 -1.199 -0.17 1 98.56 95 LEU B CA 1
ATOM 2248 C C . LEU B 1 95 ? 16.797 -2.584 -0.727 1 98.56 95 LEU B C 1
ATOM 2250 O O . LEU B 1 95 ? 16.266 -2.975 -1.768 1 98.56 95 LEU B O 1
ATOM 2254 N N . HIS B 1 96 ? 17.625 -3.277 -0.095 1 97.88 96 HIS B N 1
ATOM 2255 C CA . HIS B 1 96 ? 17.984 -4.578 -0.639 1 97.88 96 HIS B CA 1
ATOM 2256 C C . HIS B 1 96 ? 17.734 -5.691 0.37 1 97.88 96 HIS B C 1
ATOM 2258 O O . HIS B 1 96 ? 17.438 -5.422 1.537 1 97.88 96 HIS B O 1
ATOM 2264 N N . ARG B 1 97 ? 17.719 -6.977 -0.084 1 97.56 97 ARG B N 1
ATOM 2265 C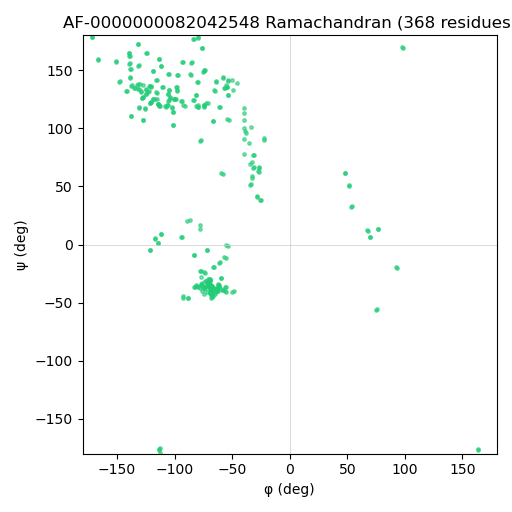 CA . ARG B 1 97 ? 17.406 -8.148 0.723 1 97.56 97 ARG B CA 1
ATOM 2266 C C . ARG B 1 97 ? 16.094 -7.977 1.468 1 97.56 97 ARG B C 1
ATOM 2268 O O . ARG B 1 97 ? 16.031 -8.133 2.689 1 97.56 97 ARG B O 1
ATOM 2275 N N . LEU B 1 98 ? 15.102 -7.602 0.698 1 98.06 98 LEU B N 1
ATOM 2276 C CA . LEU B 1 98 ? 13.797 -7.266 1.256 1 98.06 98 LEU B CA 1
ATOM 2277 C C . LEU B 1 98 ? 13.156 -8.484 1.909 1 98.06 98 LEU B C 1
ATOM 2279 O O . LEU B 1 98 ? 13.242 -9.594 1.378 1 98.06 98 LEU B O 1
ATOM 2283 N N . GLN B 1 99 ? 12.508 -8.281 3.045 1 96.69 99 GLN B N 1
ATOM 2284 C CA . GLN B 1 99 ? 11.781 -9.289 3.803 1 96.69 99 GLN B CA 1
ATOM 2285 C C . GLN B 1 99 ? 10.281 -9.008 3.812 1 96.69 99 GLN B C 1
ATOM 2287 O O . GLN B 1 99 ? 9.859 -7.863 3.615 1 96.69 99 GLN B O 1
ATOM 2292 N N . LYS B 1 100 ? 9.508 -10.047 4.09 1 96.12 100 LYS B N 1
ATOM 2293 C CA . LYS B 1 100 ? 8.062 -9.891 4.141 1 96.12 100 LYS B CA 1
ATOM 2294 C C . LYS B 1 100 ? 7.656 -8.805 5.133 1 96.12 100 LYS B C 1
ATOM 2296 O O . LYS B 1 100 ? 6.703 -8.062 4.891 1 96.12 100 LYS B O 1
ATOM 2301 N N . ASN B 1 101 ? 8.383 -8.742 6.195 1 96.25 101 ASN B N 1
ATOM 2302 C CA . ASN B 1 101 ? 8.07 -7.781 7.25 1 96.25 101 ASN B CA 1
ATOM 2303 C C . ASN B 1 101 ? 8.398 -6.352 6.832 1 96.25 101 ASN B C 1
ATOM 2305 O O . ASN B 1 101 ? 8.078 -5.402 7.543 1 96.25 101 ASN B O 1
ATOM 2309 N N . ASP B 1 102 ? 8.969 -6.191 5.703 1 98.19 102 ASP B N 1
ATOM 2310 C CA . ASP B 1 102 ? 9.25 -4.852 5.195 1 98.19 102 ASP B CA 1
ATOM 2311 C C . ASP B 1 102 ? 8.023 -4.25 4.516 1 98.19 102 ASP B C 1
ATOM 2313 O O . ASP B 1 102 ? 8.047 -3.084 4.109 1 98.19 102 ASP B O 1
ATOM 2317 N N . THR B 1 103 ? 6.969 -5.031 4.297 1 98.19 103 THR B N 1
ATOM 2318 C CA . THR B 1 103 ? 5.754 -4.543 3.656 1 98.19 103 THR B CA 1
ATOM 2319 C C . THR B 1 103 ? 5.203 -3.324 4.391 1 98.19 103 THR B C 1
ATOM 2321 O O . THR B 1 103 ? 5.156 -3.303 5.621 1 98.19 103 THR B O 1
ATOM 2324 N N . GLY B 1 104 ? 4.805 -2.285 3.654 1 98.31 104 GLY B N 1
ATOM 2325 C CA . GLY B 1 104 ? 4.246 -1.069 4.223 1 98.31 104 GLY B CA 1
ATOM 2326 C C . GLY B 1 104 ? 4.238 0.095 3.252 1 98.31 104 GLY B C 1
ATOM 2327 O O . GLY B 1 104 ? 4.414 -0.094 2.047 1 98.31 104 GLY B O 1
ATOM 2328 N N . LEU B 1 105 ? 3.805 1.267 3.74 1 98.75 105 LEU B N 1
ATOM 2329 C CA . LEU B 1 105 ? 3.893 2.525 3.008 1 98.75 105 LEU B CA 1
ATOM 2330 C C . LEU B 1 105 ? 5.16 3.283 3.379 1 98.75 105 LEU B C 1
ATOM 2332 O O . LEU B 1 105 ? 5.402 3.561 4.555 1 98.75 105 LEU B O 1
ATOM 2336 N N . TYR B 1 106 ? 5.969 3.604 2.426 1 98.81 106 TYR B N 1
ATOM 2337 C CA . TYR B 1 106 ? 7.188 4.371 2.656 1 98.81 106 TYR B CA 1
ATOM 2338 C C . TYR B 1 106 ? 7.027 5.809 2.17 1 98.81 106 TYR B C 1
ATOM 2340 O O . TYR B 1 106 ? 6.672 6.043 1.013 1 98.81 106 TYR B O 1
ATOM 2348 N N . VAL B 1 107 ? 7.34 6.727 2.99 1 98.44 107 VAL B N 1
ATOM 2349 C CA . VAL B 1 107 ? 7.074 8.133 2.707 1 98.44 107 VAL B CA 1
ATOM 2350 C C . VAL B 1 107 ? 8.352 8.945 2.908 1 98.44 107 VAL B C 1
ATOM 2352 O O . VAL B 1 107 ? 8.961 8.898 3.979 1 98.44 107 VAL B O 1
ATOM 2355 N N . CYS B 1 108 ? 8.734 9.68 1.937 1 97.69 108 CYS B N 1
ATOM 2356 C CA . CYS B 1 108 ? 9.805 10.656 2.084 1 97.69 108 CYS B CA 1
ATOM 2357 C C . CYS B 1 108 ? 9.289 11.945 2.705 1 97.69 108 CYS B C 1
ATOM 2359 O O . CYS B 1 108 ? 8.297 12.508 2.236 1 97.69 108 CYS B O 1
ATOM 2361 N N . ARG B 1 109 ? 9.914 12.352 3.668 1 96.5 109 ARG B N 1
ATOM 2362 C CA . ARG B 1 109 ? 9.555 13.586 4.355 1 96.5 109 ARG B CA 1
ATOM 2363 C C . ARG B 1 109 ? 10.758 14.516 4.473 1 96.5 109 ARG B C 1
ATOM 2365 O O . ARG B 1 109 ? 11.797 14.141 5.023 1 96.5 109 ARG B O 1
ATOM 2372 N N . GLN B 1 110 ? 10.617 15.75 4.035 1 94.75 110 GLN B N 1
ATOM 2373 C CA . GLN B 1 110 ? 11.703 16.734 4.09 1 94.75 110 GLN B CA 1
ATOM 2374 C C . GLN B 1 110 ? 11.562 17.641 5.309 1 94.75 110 GLN B C 1
ATOM 2376 O O . GLN B 1 110 ? 10.453 18.094 5.629 1 94.75 110 GLN B O 1
ATOM 2381 N N . SER B 1 111 ? 12.648 17.781 5.984 1 93.38 111 SER B N 1
ATOM 2382 C CA . SER B 1 111 ? 12.758 18.812 7.004 1 93.38 111 SER B CA 1
ATOM 2383 C C . SER B 1 111 ? 13.32 20.109 6.426 1 93.38 111 SER B C 1
ATOM 2385 O O . SER B 1 111 ? 14.461 20.141 5.953 1 93.38 111 SER B O 1
ATOM 2387 N N . ILE B 1 112 ? 12.531 21.188 6.504 1 92.25 112 ILE B N 1
ATOM 2388 C CA . ILE B 1 112 ? 12.945 22.422 5.844 1 92.25 112 ILE B CA 1
ATOM 2389 C C . ILE B 1 112 ? 12.82 23.594 6.816 1 92.25 112 ILE B C 1
ATOM 2391 O O . ILE B 1 112 ? 12.102 23.516 7.816 1 92.25 112 ILE B O 1
ATOM 2395 N N . LEU B 1 113 ? 13.594 24.578 6.57 1 92.12 113 LEU B N 1
ATOM 2396 C CA . LEU B 1 113 ? 13.438 25.875 7.219 1 92.12 113 LEU B CA 1
ATOM 2397 C C . LEU B 1 113 ? 12.758 26.859 6.289 1 92.12 113 LEU B C 1
ATOM 2399 O O . LEU B 1 113 ? 13.344 27.297 5.293 1 92.12 113 LEU B O 1
ATOM 2403 N N . GLU B 1 114 ? 11.477 27.094 6.523 1 88.62 114 GLU B N 1
ATOM 2404 C CA . GLU B 1 114 ? 10.727 28.109 5.793 1 88.62 114 GLU B CA 1
ATOM 2405 C C . GLU B 1 114 ? 10.547 29.375 6.629 1 88.62 114 GLU B C 1
ATOM 2407 O O . GLU B 1 114 ? 9.914 29.344 7.688 1 88.62 114 GLU B O 1
ATOM 2412 N N . ASP B 1 115 ? 11.086 30.484 6.184 1 90.5 115 ASP B N 1
ATOM 2413 C CA . ASP B 1 115 ? 11.086 31.719 6.949 1 90.5 115 ASP B CA 1
ATOM 2414 C C . ASP B 1 115 ? 11.672 31.516 8.344 1 90.5 115 ASP B C 1
ATOM 2416 O O . ASP B 1 115 ? 11.078 31.922 9.336 1 90.5 115 ASP B O 1
ATOM 2420 N N . PHE B 1 116 ? 12.602 30.656 8.5 1 88.62 116 PHE B N 1
ATOM 2421 C CA . PHE B 1 116 ? 13.406 30.359 9.68 1 88.62 116 PHE B CA 1
ATOM 2422 C C . PHE B 1 116 ? 12.609 29.547 10.695 1 88.62 116 PHE B C 1
ATOM 2424 O O . PHE B 1 116 ? 12.961 29.5 11.875 1 88.62 116 PHE B O 1
ATOM 2431 N N . GLU B 1 117 ? 11.57 29.078 10.273 1 94.19 117 GLU B N 1
ATOM 2432 C CA . GLU B 1 117 ? 10.781 28.172 11.109 1 94.19 117 GLU B CA 1
ATOM 2433 C C . GLU B 1 117 ? 10.812 26.75 10.562 1 94.19 117 GLU B C 1
ATOM 2435 O O . GLU B 1 117 ? 10.734 26.531 9.352 1 94.19 117 GLU B O 1
ATOM 2440 N N . PRO B 1 118 ? 11 25.844 11.461 1 93.81 118 PRO B N 1
ATOM 2441 C CA . PRO B 1 118 ? 11.023 24.453 11 1 93.81 118 PRO B CA 1
ATOM 2442 C C . PRO B 1 118 ? 9.68 23.984 10.438 1 93.81 118 PRO B C 1
ATOM 2444 O O . PRO B 1 118 ? 8.625 24.391 10.945 1 93.81 118 PRO B O 1
ATOM 2447 N N . ASN B 1 119 ? 9.719 23.391 9.32 1 93.19 119 ASN B N 1
ATOM 2448 C CA . ASN B 1 119 ? 8.547 22.781 8.688 1 93.19 119 ASN B CA 1
ATOM 2449 C C . ASN B 1 119 ? 8.883 21.438 8.055 1 93.19 119 ASN B C 1
ATOM 2451 O O . ASN B 1 119 ? 10.055 21.141 7.793 1 93.19 119 ASN B O 1
ATOM 2455 N N . TYR B 1 120 ? 7.82 20.594 7.91 1 94 120 TYR B N 1
ATOM 2456 C CA . TYR B 1 120 ? 7.984 19.297 7.266 1 94 120 TYR B CA 1
ATOM 2457 C C . TYR B 1 120 ? 7.066 19.156 6.055 1 94 120 TYR B C 1
ATOM 2459 O O . TYR B 1 120 ? 5.918 19.609 6.09 1 94 120 TYR B O 1
ATOM 2467 N N . VAL B 1 121 ? 7.594 18.641 5.004 1 93.75 121 VAL B N 1
ATOM 2468 C CA . VAL B 1 121 ? 6.812 18.359 3.805 1 93.75 121 VAL B CA 1
ATOM 2469 C C . VAL B 1 121 ? 6.973 16.891 3.418 1 93.75 121 VAL B C 1
ATOM 2471 O O . VAL B 1 121 ? 8.094 16.391 3.309 1 93.75 121 VAL B O 1
ATOM 2474 N N . SER B 1 122 ? 5.863 16.219 3.199 1 95.62 122 SER B N 1
ATOM 2475 C CA . SER B 1 122 ? 5.891 14.789 2.941 1 95.62 122 SER B CA 1
ATOM 2476 C C . SER B 1 122 ? 5.484 14.477 1.505 1 95.62 122 SER B C 1
ATOM 2478 O O . SER B 1 122 ? 4.785 15.266 0.867 1 95.62 122 SER B O 1
ATOM 2480 N N . SER B 1 123 ? 5.953 13.398 1.014 1 96.75 123 SER B N 1
ATOM 2481 C CA . SER B 1 123 ? 5.488 12.859 -0.261 1 96.75 123 SER B CA 1
ATOM 2482 C C . SER B 1 123 ? 4.207 12.047 -0.084 1 96.75 123 SER B C 1
ATOM 2484 O O . SER B 1 123 ? 3.723 11.883 1.036 1 96.75 123 SER B O 1
ATOM 2486 N N . GLN B 1 124 ? 3.654 11.562 -1.224 1 95.69 124 GLN B N 1
ATOM 2487 C CA . GLN B 1 124 ? 2.49 10.68 -1.176 1 95.69 124 GLN B CA 1
ATOM 2488 C C . GLN B 1 124 ? 2.889 9.266 -0.782 1 95.69 124 GLN B C 1
ATOM 2490 O O . GLN B 1 124 ? 2.045 8.469 -0.358 1 95.69 124 GLN B O 1
ATOM 2495 N N . GLY B 1 125 ? 4.152 8.938 -1.01 1 97.75 125 GLY B N 1
ATOM 2496 C CA . GLY B 1 125 ? 4.664 7.66 -0.539 1 97.75 125 GLY B CA 1
ATOM 2497 C C . GLY B 1 125 ? 4.688 6.594 -1.617 1 97.75 125 GLY B C 1
ATOM 2498 O O . GLY B 1 125 ? 4.234 6.828 -2.74 1 97.75 125 GLY B O 1
ATOM 2499 N N . THR B 1 126 ? 5.301 5.535 -1.342 1 98.75 126 THR B N 1
ATOM 2500 C CA . THR B 1 126 ? 5.387 4.332 -2.158 1 98.75 126 THR B CA 1
ATOM 2501 C C . THR B 1 126 ? 4.844 3.123 -1.4 1 98.75 126 THR B C 1
ATOM 2503 O O . THR B 1 126 ? 5.273 2.842 -0.281 1 98.75 126 THR B O 1
ATOM 2506 N N . ILE B 1 127 ? 3.859 2.479 -1.936 1 98.75 127 ILE B N 1
ATOM 2507 C CA . ILE B 1 127 ? 3.387 1.215 -1.381 1 98.75 127 ILE B CA 1
ATOM 2508 C C . ILE B 1 127 ? 4.383 0.103 -1.71 1 98.75 127 ILE B C 1
ATOM 2510 O O . ILE B 1 127 ? 4.648 -0.17 -2.883 1 98.75 127 ILE B O 1
ATOM 2514 N N . LEU B 1 128 ? 4.938 -0.507 -0.697 1 98.81 128 LEU B N 1
ATOM 2515 C CA . LEU B 1 128 ? 5.832 -1.647 -0.869 1 98.81 128 LEU B CA 1
ATOM 2516 C C . LEU B 1 128 ? 5.211 -2.916 -0.296 1 98.81 128 LEU B C 1
ATOM 2518 O O . LEU B 1 128 ? 4.902 -2.979 0.897 1 98.81 128 LEU B O 1
ATOM 2522 N N . VAL B 1 129 ? 5.016 -3.902 -1.144 1 98.12 129 VAL B N 1
ATOM 2523 C CA . VAL B 1 129 ? 4.543 -5.215 -0.716 1 98.12 129 VAL B CA 1
ATOM 2524 C C . VAL B 1 129 ? 5.57 -6.281 -1.086 1 98.12 129 VAL B C 1
ATOM 2526 O O . VAL B 1 129 ? 5.938 -6.418 -2.256 1 98.12 129 VAL B O 1
ATOM 2529 N N . VAL B 1 130 ? 6 -6.977 -0.115 1 97.31 130 VAL B N 1
ATOM 2530 C CA . VAL B 1 130 ? 6.973 -8.047 -0.319 1 97.31 130 VAL B CA 1
ATOM 2531 C C . VAL B 1 130 ? 6.285 -9.406 -0.184 1 97.31 130 VAL B C 1
ATOM 2533 O O . VAL B 1 130 ? 5.711 -9.719 0.862 1 97.31 130 VAL B O 1
ATOM 2536 N N . LYS B 1 131 ? 6.344 -10.156 -1.239 1 93.25 131 LYS B N 1
ATOM 2537 C CA . LYS B 1 131 ? 5.723 -11.477 -1.255 1 93.25 131 LYS B CA 1
ATOM 2538 C C . LYS B 1 131 ? 6.746 -12.57 -0.97 1 93.25 131 LYS B C 1
ATOM 2540 O O . LYS B 1 131 ? 7.914 -12.453 -1.348 1 93.25 131 LYS B O 1
ATOM 2545 N N . GLY B 1 132 ? 6.305 -13.602 -0.309 1 87.62 132 GLY B N 1
ATOM 2546 C CA . GLY B 1 132 ? 7.156 -14.758 -0.114 1 87.62 132 GLY B CA 1
ATOM 2547 C C . GLY B 1 132 ? 7.305 -15.609 -1.363 1 87.62 132 GLY B C 1
ATOM 2548 O O . GLY B 1 132 ? 6.441 -15.578 -2.244 1 87.62 132 GLY B O 1
ATOM 2549 N N . ILE B 1 133 ? 8.398 -16.266 -1.598 1 73.5 133 ILE B N 1
ATOM 2550 C CA . ILE B 1 133 ? 8.648 -17.156 -2.729 1 73.5 133 ILE B CA 1
ATOM 2551 C C . ILE B 1 133 ? 7.75 -18.391 -2.635 1 73.5 133 ILE B C 1
ATOM 2553 O O . ILE B 1 133 ? 7.781 -19.109 -1.641 1 73.5 133 ILE B O 1
ATOM 2557 N N . VAL B 1 134 ? 6.723 -18.422 -3.498 1 65.06 134 VAL B N 1
ATOM 2558 C CA . VAL B 1 134 ? 5.969 -19.672 -3.58 1 65.06 134 VAL B CA 1
ATOM 2559 C C . VAL B 1 134 ? 6.746 -20.688 -4.406 1 65.06 134 VAL B C 1
ATOM 2561 O O . VAL B 1 134 ? 7.02 -20.469 -5.586 1 65.06 134 VAL B O 1
ATOM 2564 N N . CYS B 1 135 ? 7.547 -21.438 -3.922 1 58.47 135 CYS B N 1
ATOM 2565 C CA . CYS B 1 135 ? 8.266 -22.531 -4.582 1 58.47 135 CYS B CA 1
ATOM 2566 C C . CYS B 1 135 ? 7.293 -23.531 -5.184 1 58.47 135 CYS B C 1
ATOM 2568 O O . CYS B 1 135 ? 6.93 -24.516 -4.535 1 58.47 135 CYS B O 1
ATOM 2570 N N . PHE B 1 136 ? 6.418 -23.109 -6.141 1 58.41 136 PHE B N 1
ATOM 2571 C CA . PHE B 1 136 ? 5.605 -24.078 -6.859 1 58.41 136 PHE B CA 1
ATOM 2572 C C . PHE B 1 136 ? 6.488 -25.031 -7.668 1 58.41 136 PHE B C 1
ATOM 2574 O O . PHE B 1 136 ? 6.152 -26.203 -7.84 1 58.41 136 PHE B O 1
ATOM 2581 N N . SER B 1 137 ? 7.562 -24.609 -8.273 1 58.72 137 SER B N 1
ATOM 2582 C CA . SER B 1 137 ? 8.305 -25.375 -9.281 1 58.72 137 SER B CA 1
ATOM 2583 C C . SER B 1 137 ? 8.812 -26.688 -8.711 1 58.72 137 SER B C 1
ATOM 2585 O O . SER B 1 137 ? 8.844 -27.703 -9.414 1 58.72 137 SER B O 1
ATOM 2587 N N . ILE B 1 138 ? 9.07 -26.781 -7.461 1 60.09 138 ILE B N 1
ATOM 2588 C CA . ILE B 1 138 ? 9.664 -28.016 -6.961 1 60.09 138 ILE B CA 1
ATOM 2589 C C . ILE B 1 138 ? 8.609 -29.125 -6.926 1 60.09 138 ILE B C 1
ATOM 2591 O O . ILE B 1 138 ? 8.891 -30.281 -7.262 1 60.09 138 ILE B O 1
ATOM 2595 N N . PHE B 1 139 ? 7.359 -28.75 -6.84 1 60.56 139 PHE B N 1
ATOM 2596 C CA . PHE B 1 139 ? 6.289 -29.734 -6.746 1 60.56 139 PHE B CA 1
ATOM 2597 C C . PHE B 1 139 ? 5.941 -30.297 -8.125 1 60.56 139 PHE B C 1
ATOM 2599 O O . PHE B 1 139 ? 5.727 -31.5 -8.281 1 60.56 139 PHE B O 1
ATOM 2606 N N . PHE B 1 140 ? 6.012 -29.422 -9.172 1 60.38 140 PHE B N 1
ATOM 2607 C CA . PHE B 1 140 ? 5.703 -29.875 -10.523 1 60.38 140 PHE B CA 1
ATOM 2608 C C . PHE B 1 140 ? 6.781 -30.812 -11.047 1 60.38 140 PHE B C 1
ATOM 2610 O O . PHE B 1 140 ? 6.473 -31.812 -11.703 1 60.38 140 PHE B O 1
ATOM 2617 N N . LEU B 1 141 ? 7.965 -30.562 -10.688 1 60.88 141 LEU B N 1
ATOM 2618 C CA . LEU B 1 141 ? 9.055 -31.422 -11.141 1 60.88 141 LEU B CA 1
ATOM 2619 C C . LEU B 1 141 ? 8.977 -32.812 -10.477 1 60.88 141 LEU B C 1
ATOM 2621 O O . LEU B 1 141 ? 9.234 -33.812 -11.117 1 60.88 141 LEU B O 1
ATOM 2625 N N . SER B 1 142 ? 8.453 -32.781 -9.305 1 63.78 142 SER B N 1
ATOM 2626 C CA . SER B 1 142 ? 8.344 -34.062 -8.578 1 63.78 142 SER B CA 1
ATOM 2627 C C . SER B 1 142 ? 7.188 -34.875 -9.109 1 63.78 142 SER B C 1
ATOM 2629 O O . SER B 1 142 ? 7.293 -36.125 -9.211 1 63.78 142 SER B O 1
ATOM 2631 N N . VAL B 1 143 ? 6.156 -34.188 -9.516 1 63.5 143 VAL B N 1
ATOM 2632 C CA . VAL B 1 143 ? 4.984 -34.875 -10.031 1 63.5 143 VAL B CA 1
ATOM 2633 C C . VAL B 1 143 ? 5.277 -35.438 -11.422 1 63.5 143 VAL B C 1
ATOM 2635 O O . VAL B 1 143 ? 4.879 -36.562 -11.75 1 63.5 143 VAL B O 1
ATOM 2638 N N . ARG B 1 144 ? 5.992 -34.844 -12.258 1 67.06 144 ARG B N 1
ATOM 2639 C CA . ARG B 1 144 ? 6.383 -35.281 -13.594 1 67.06 144 ARG B CA 1
ATOM 2640 C C . ARG B 1 144 ? 7.316 -36.469 -13.523 1 67.06 144 ARG B C 1
ATOM 2642 O O . ARG B 1 144 ? 7.172 -37.438 -14.289 1 67.06 144 ARG B O 1
ATOM 2649 N N . GLN B 1 145 ? 8.273 -36.344 -12.617 1 65.88 145 GLN B N 1
ATOM 2650 C CA . GLN B 1 145 ? 9.195 -37.469 -12.445 1 65.88 145 GLN B CA 1
ATOM 2651 C C . GLN B 1 145 ? 8.461 -38.719 -11.977 1 65.88 145 GLN B C 1
ATOM 2653 O O . GLN B 1 145 ? 8.758 -39.812 -12.43 1 65.88 145 GLN B O 1
ATOM 2658 N N . MET B 1 146 ? 7.441 -38.531 -11.188 1 67.06 146 MET B N 1
ATOM 2659 C CA . MET B 1 146 ? 6.672 -39.656 -10.672 1 67.06 146 MET B CA 1
ATOM 2660 C C . MET B 1 146 ? 5.793 -40.281 -11.758 1 67.06 146 MET B C 1
ATOM 2662 O O . MET B 1 146 ? 5.68 -41.5 -11.859 1 67.06 146 MET B O 1
ATOM 2666 N N . ASN B 1 147 ? 5.344 -39.531 -12.656 1 65.56 147 ASN B N 1
ATOM 2667 C CA . ASN B 1 147 ? 4.531 -40.031 -13.758 1 65.56 147 ASN B CA 1
ATOM 2668 C C . ASN B 1 147 ? 5.379 -40.75 -14.797 1 65.56 147 ASN B C 1
ATOM 2670 O O . ASN B 1 147 ? 4.965 -41.781 -15.336 1 65.56 147 ASN B O 1
ATOM 2674 N N . SER B 1 148 ? 6.547 -40.219 -15.094 1 63.94 148 SER B N 1
ATOM 2675 C CA . SER B 1 148 ? 7.438 -40.844 -16.062 1 63.94 148 SER B CA 1
ATOM 2676 C C . SER B 1 148 ? 7.867 -42.219 -15.586 1 63.94 148 SER B C 1
ATOM 2678 O O . SER B 1 148 ? 7.922 -43.188 -16.375 1 63.94 148 SER B O 1
ATOM 2680 N N . SER B 1 149 ? 8.07 -42.344 -14.312 1 63.38 149 SER B N 1
ATOM 2681 C CA . SER B 1 149 ? 8.477 -43.594 -13.727 1 63.38 149 SER B CA 1
ATOM 2682 C C . SER B 1 149 ? 7.344 -44.625 -13.773 1 63.38 149 SER B C 1
ATOM 2684 O O . SER B 1 149 ? 7.578 -45.812 -14.031 1 63.38 149 SER B O 1
ATOM 2686 N N . LEU B 1 150 ? 6.062 -44.188 -13.734 1 62.31 150 LEU B N 1
ATOM 2687 C CA . LEU B 1 150 ? 4.891 -45.062 -13.75 1 62.31 150 LEU B CA 1
ATOM 2688 C C . LEU B 1 150 ? 4.594 -45.531 -15.164 1 62.31 150 LEU B C 1
ATOM 2690 O O . LEU B 1 150 ? 4.219 -46.719 -15.352 1 62.31 150 LEU B O 1
ATOM 2694 N N . ILE B 1 151 ? 4.781 -44.719 -16.156 1 61.66 151 ILE B N 1
ATOM 2695 C CA . ILE B 1 151 ? 4.562 -45.062 -17.547 1 61.66 151 ILE B CA 1
ATOM 2696 C C . ILE B 1 151 ? 5.582 -46.094 -17.984 1 61.66 151 ILE B C 1
ATOM 2698 O O . ILE B 1 151 ? 5.23 -47.094 -18.656 1 61.66 151 ILE B O 1
ATOM 2702 N N . LYS B 1 152 ? 6.906 -45.938 -17.594 1 65.19 152 LYS B N 1
ATOM 2703 C CA . LYS B 1 152 ? 7.941 -46.906 -17.922 1 65.19 152 LYS B CA 1
ATOM 2704 C C . LYS B 1 152 ? 7.594 -48.312 -17.375 1 65.19 152 LYS B C 1
ATOM 2706 O O . LYS B 1 152 ? 7.785 -49.312 -18.062 1 65.19 152 LYS B O 1
ATOM 2711 N N . LYS B 1 153 ? 7.031 -48.312 -16.188 1 65.12 153 LYS B N 1
ATOM 2712 C CA . LYS B 1 153 ? 6.66 -49.594 -15.57 1 65.12 153 LYS B CA 1
ATOM 2713 C C . LYS B 1 153 ? 5.508 -50.25 -16.312 1 65.12 153 LYS B C 1
ATOM 2715 O O . LYS B 1 153 ? 5.535 -51.469 -16.578 1 65.12 153 LYS B O 1
ATOM 2720 N N . HIS B 1 154 ? 4.547 -49.438 -16.797 1 63.81 154 HIS B N 1
ATOM 2721 C CA . HIS B 1 154 ? 3.375 -49.969 -17.484 1 63.81 154 HIS B CA 1
ATOM 2722 C C . HIS B 1 154 ? 3.729 -50.438 -18.891 1 63.81 154 HIS B C 1
ATOM 2724 O O . HIS B 1 154 ? 3.229 -51.469 -19.359 1 63.81 154 HIS B O 1
ATOM 2730 N N . CYS B 1 155 ? 4.605 -49.719 -19.562 1 66.88 155 CYS B N 1
ATOM 2731 C CA . CYS B 1 155 ? 5.039 -50.094 -20.906 1 66.88 155 CYS B CA 1
ATOM 2732 C C . CYS B 1 155 ? 5.859 -51.375 -20.891 1 66.88 155 CYS B C 1
ATOM 2734 O O . CYS B 1 155 ? 5.734 -52.219 -21.781 1 66.88 155 CYS B O 1
ATOM 2736 N N . GLN B 1 156 ? 6.66 -51.562 -19.891 1 66.12 156 GLN B N 1
ATOM 2737 C CA . GLN B 1 156 ? 7.457 -52.781 -19.719 1 66.12 156 GLN B CA 1
ATOM 2738 C C . GLN B 1 156 ? 6.566 -54 -19.422 1 66.12 156 GLN B C 1
ATOM 2740 O O . GLN B 1 156 ? 6.797 -55.094 -19.938 1 66.12 156 GLN B O 1
ATOM 2745 N N . GLU B 1 157 ? 5.504 -53.719 -18.656 1 68.25 157 GLU B N 1
ATOM 2746 C CA . GLU B 1 157 ? 4.555 -54.781 -18.344 1 68.25 157 GLU B CA 1
ATOM 2747 C C . GLU B 1 157 ? 3.744 -55.188 -19.562 1 68.25 157 GLU B C 1
ATOM 2749 O O . GLU B 1 157 ? 3.484 -56.375 -19.781 1 68.25 157 GLU B O 1
ATOM 2754 N N . GLY B 1 158 ? 3.414 -54.281 -20.375 1 64.44 158 GLY B N 1
ATOM 2755 C CA . GLY B 1 158 ? 2.75 -54.562 -21.641 1 64.44 158 GLY B CA 1
ATOM 2756 C C . GLY B 1 158 ? 3.6 -55.375 -22.594 1 64.44 158 GLY B C 1
ATOM 2757 O O . GLY B 1 158 ? 3.104 -56.312 -23.234 1 64.44 158 GLY B O 1
ATOM 2758 N N . LYS B 1 159 ? 4.816 -55.25 -22.75 1 66.12 159 LYS B N 1
ATOM 2759 C CA . LYS B 1 159 ? 5.75 -56 -23.594 1 66.12 159 LYS B CA 1
ATOM 2760 C C . LYS B 1 159 ? 5.891 -57.438 -23.141 1 66.12 159 LYS B C 1
ATOM 2762 O O . LYS B 1 159 ? 5.949 -58.375 -23.953 1 66.12 159 LYS B O 1
ATOM 2767 N N . LYS B 1 160 ? 5.926 -57.688 -21.828 1 68.38 160 LYS B N 1
ATOM 2768 C CA . LYS B 1 160 ? 6.047 -59.031 -21.266 1 68.38 160 LYS B CA 1
ATOM 2769 C C . LYS B 1 160 ? 4.797 -59.844 -21.547 1 68.38 160 LYS B C 1
ATOM 2771 O O . LYS B 1 160 ? 4.895 -61.031 -21.922 1 68.38 160 LYS B O 1
ATOM 2776 N N . LYS B 1 161 ? 3.629 -59.25 -21.484 1 70.12 161 LYS B N 1
ATOM 2777 C CA . LYS B 1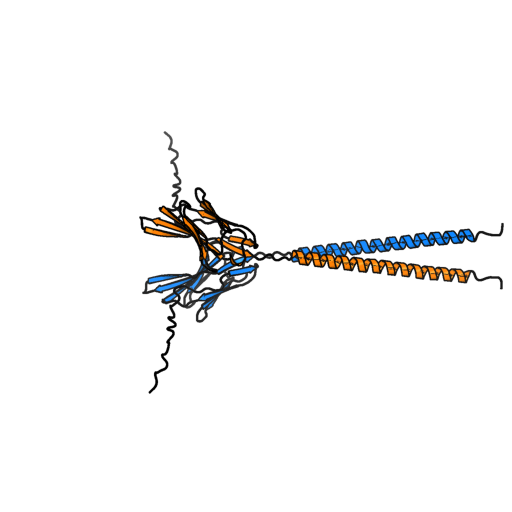 161 ? 2.369 -59.938 -21.734 1 70.12 161 LYS B CA 1
ATOM 2778 C C . LYS B 1 161 ? 2.24 -60.344 -23.203 1 70.12 161 LYS B C 1
ATOM 2780 O O . LYS B 1 161 ? 1.793 -61.438 -23.516 1 70.12 161 LYS B O 1
ATOM 2785 N N . GLN B 1 162 ? 2.648 -59.5 -23.984 1 65.69 162 GLN B N 1
ATOM 2786 C CA . GLN B 1 162 ? 2.586 -59.781 -25.422 1 65.69 162 GLN B CA 1
ATOM 2787 C C . GLN B 1 162 ? 3.562 -60.875 -25.797 1 65.69 162 GLN B C 1
ATOM 2789 O O . GLN B 1 162 ? 3.229 -61.75 -26.594 1 65.69 162 GLN B O 1
ATOM 2794 N N . ALA B 1 163 ? 4.73 -60.938 -25.266 1 64.06 163 ALA B N 1
ATOM 2795 C CA . ALA B 1 163 ? 5.738 -61.969 -25.516 1 64.06 163 ALA B CA 1
ATOM 2796 C C . ALA B 1 163 ? 5.246 -63.344 -25.062 1 64.06 163 ALA B C 1
ATOM 2798 O O . ALA B 1 163 ? 5.422 -64.312 -25.766 1 64.06 163 ALA B O 1
ATOM 2799 N N . ASN B 1 164 ? 4.57 -63.312 -23.922 1 70.81 164 ASN B N 1
ATOM 2800 C CA . ASN B 1 164 ? 4.047 -64.562 -23.391 1 70.81 164 ASN B CA 1
ATOM 2801 C C . ASN B 1 164 ? 2.916 -65.125 -24.25 1 70.81 164 ASN B C 1
ATOM 2803 O O . ASN B 1 164 ? 2.824 -66.312 -24.469 1 70.81 164 ASN B O 1
ATOM 28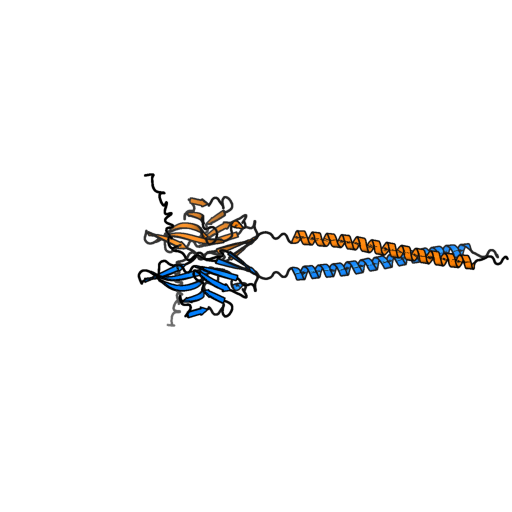07 N N . SER B 1 165 ? 2.086 -64.25 -24.766 1 73.38 165 SER B N 1
ATOM 2808 C CA . SER B 1 165 ? 0.973 -64.625 -25.609 1 73.38 165 SER B CA 1
ATOM 2809 C C . SER B 1 165 ? 1.469 -65.25 -26.922 1 73.38 165 SER B C 1
ATOM 2811 O O . SER B 1 165 ? 0.944 -66.25 -27.406 1 73.38 165 SER B O 1
ATOM 2813 N N . VAL B 1 166 ? 2.438 -64.688 -27.453 1 71.88 166 VAL B N 1
ATOM 2814 C CA . VAL B 1 166 ? 3.018 -65.125 -28.719 1 71.88 166 VAL B CA 1
ATOM 2815 C C . VAL B 1 166 ? 3.658 -66.5 -28.5 1 71.88 166 VAL B C 1
ATOM 2817 O O . VAL B 1 166 ? 3.494 -67.438 -29.328 1 71.88 166 VAL B O 1
ATOM 2820 N N . TYR B 1 167 ? 4.27 -66.75 -27.391 1 69.19 167 TYR B N 1
ATOM 2821 C CA . TYR B 1 167 ? 4.891 -68.062 -27.062 1 69.19 167 TYR B CA 1
ATOM 2822 C C . TYR B 1 167 ? 3.84 -69.125 -26.891 1 69.19 167 TYR B C 1
ATOM 2824 O O . TYR B 1 167 ? 4.031 -70.25 -27.344 1 69.19 167 TYR B O 1
ATOM 2832 N N . GLU B 1 168 ? 2.764 -68.812 -26.25 1 72.94 168 GLU B N 1
ATOM 2833 C CA . GLU B 1 168 ? 1.679 -69.812 -26.047 1 72.94 168 GLU B CA 1
ATOM 2834 C C . GLU B 1 168 ? 1.061 -70.188 -27.375 1 72.94 168 GLU B C 1
ATOM 2836 O O . GLU B 1 168 ? 0.778 -71.375 -27.594 1 72.94 168 GLU B O 1
ATOM 2841 N N . ASP B 1 169 ? 0.884 -69.312 -28.266 1 70.69 169 ASP B N 1
ATOM 2842 C CA . ASP B 1 169 ? 0.324 -69.562 -29.594 1 70.69 169 ASP B CA 1
ATOM 2843 C C . ASP B 1 169 ? 1.248 -70.5 -30.406 1 70.69 169 ASP B C 1
ATOM 2845 O O . ASP B 1 169 ? 0.787 -71.438 -31.062 1 70.69 169 ASP B O 1
ATOM 2849 N N . MET B 1 170 ? 2.48 -70.25 -30.266 1 62.41 170 MET B N 1
ATOM 2850 C CA . MET B 1 170 ? 3.477 -71.062 -31 1 62.41 170 MET B CA 1
ATOM 2851 C C . MET B 1 170 ? 3.545 -72.5 -30.469 1 62.41 170 MET B C 1
ATOM 2853 O O . MET B 1 170 ? 3.654 -73.438 -31.25 1 62.41 170 MET B O 1
ATOM 2857 N N . SER B 1 171 ? 3.5 -72.562 -29.172 1 65.06 171 SER B N 1
ATOM 2858 C CA . SER B 1 171 ? 3.502 -73.875 -28.547 1 65.06 171 SER B CA 1
ATOM 2859 C C . SER B 1 171 ? 2.283 -74.688 -28.969 1 65.06 171 SER B C 1
ATOM 2861 O O . SER B 1 171 ? 2.385 -75.875 -29.203 1 65.06 171 SER B O 1
ATOM 2863 N N . TYR B 1 172 ? 1.241 -74 -29.141 1 69.81 172 TYR B N 1
ATOM 2864 C CA . TYR B 1 172 ? 0.009 -74.625 -29.578 1 69.81 172 TYR B CA 1
ATOM 2865 C C . TYR B 1 172 ? 0.126 -75.125 -31.031 1 69.81 172 TYR B C 1
ATOM 2867 O O . TYR B 1 172 ? -0.278 -76.188 -31.344 1 69.81 172 TYR B O 1
ATOM 2875 N N . THR B 1 173 ? 0.661 -74.25 -31.828 1 62.22 173 THR B N 1
ATOM 2876 C CA . THR B 1 173 ? 0.83 -74.562 -33.25 1 62.22 173 THR B CA 1
ATOM 2877 C C . THR B 1 173 ? 1.8 -75.75 -33.406 1 62.22 173 THR B C 1
ATOM 2879 O O . THR B 1 173 ? 1.587 -76.625 -34.25 1 62.22 173 THR B O 1
ATOM 2882 N N . LEU B 1 174 ? 2.771 -75.75 -32.594 1 65 174 LEU B N 1
ATOM 2883 C CA . LEU B 1 174 ? 3.752 -76.812 -32.625 1 65 174 LEU B CA 1
ATOM 2884 C C . LEU B 1 174 ? 3.131 -78.125 -32.188 1 65 174 LEU B C 1
ATOM 2886 O O . LEU B 1 174 ? 3.42 -79.188 -32.75 1 65 174 LEU B O 1
ATOM 2890 N N . ARG B 1 175 ? 2.275 -78.125 -31.297 1 69.75 175 ARG B N 1
ATOM 2891 C CA . ARG B 1 175 ? 1.595 -79.312 -30.781 1 69.75 175 ARG B CA 1
ATOM 2892 C C . ARG B 1 175 ? 0.63 -79.875 -31.812 1 69.75 175 ARG B C 1
ATOM 2894 O O . ARG B 1 175 ? 0.518 -81.125 -31.969 1 69.75 175 ARG B O 1
ATOM 2901 N N . LEU B 1 176 ? 0.045 -79 -32.531 1 65.19 176 LEU B N 1
ATOM 2902 C CA . LEU B 1 176 ? -0.882 -79.438 -33.562 1 65.19 176 LEU B CA 1
ATOM 2903 C C . LEU B 1 176 ? -0.138 -80.125 -34.688 1 65.19 176 LEU B C 1
ATOM 2905 O O . LEU B 1 176 ? -0.608 -81.125 -35.219 1 65.19 176 LEU B O 1
ATOM 2909 N N . ASN B 1 177 ? 0.944 -79.75 -35 1 59.81 177 ASN B N 1
ATOM 2910 C CA . ASN B 1 177 ? 1.753 -80.312 -36.094 1 59.81 177 ASN B CA 1
ATOM 2911 C C . ASN B 1 177 ? 2.357 -81.625 -35.688 1 59.81 177 ASN B C 1
ATOM 2913 O O . ASN B 1 177 ? 2.479 -82.562 -36.531 1 59.81 177 ASN B O 1
ATOM 2917 N N . THR B 1 178 ? 2.68 -81.812 -34.531 1 62.97 178 THR B N 1
ATOM 2918 C CA . THR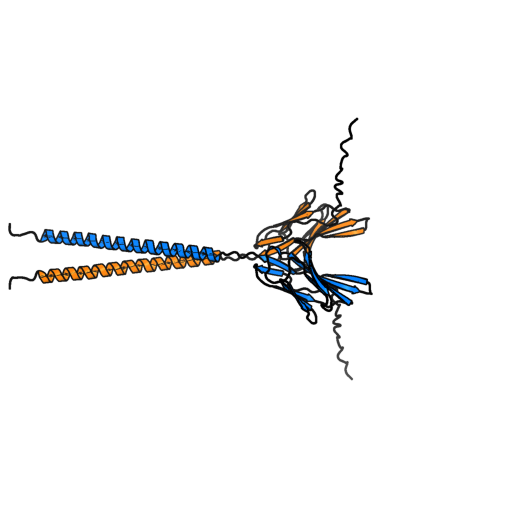 B 1 178 ? 3.191 -83.125 -34.062 1 62.97 178 THR B CA 1
ATOM 2919 C C . THR B 1 178 ? 2.082 -84.125 -34.031 1 62.97 178 THR B C 1
ATOM 2921 O O . THR B 1 178 ? 2.33 -85.312 -34.25 1 62.97 178 THR B O 1
ATOM 2924 N N . MET B 1 179 ? 0.952 -83.812 -33.781 1 61.5 179 MET B N 1
ATOM 2925 C CA . MET B 1 179 ? -0.163 -84.75 -33.781 1 61.5 179 MET B CA 1
ATOM 2926 C C . MET B 1 179 ? -0.524 -85.188 -35.188 1 61.5 179 MET B C 1
ATOM 2928 O O . MET B 1 179 ? -0.949 -86.312 -35.406 1 61.5 179 MET B O 1
ATOM 2932 N N . ALA B 1 180 ? -0.374 -84.312 -36.031 1 61.38 180 ALA B N 1
ATOM 2933 C CA . ALA B 1 180 ? -0.701 -84.625 -37.438 1 61.38 180 ALA B CA 1
ATOM 2934 C C . ALA B 1 180 ? 0.327 -85.625 -38.031 1 61.38 180 ALA B C 1
ATOM 2936 O O . ALA B 1 180 ? 0.017 -86.375 -38.969 1 61.38 180 ALA B O 1
ATOM 2937 N N . THR B 1 181 ? 1.491 -85.625 -37.656 1 54.19 181 THR B N 1
ATOM 2938 C CA . THR B 1 181 ? 2.494 -86.5 -38.219 1 54.19 181 THR B CA 1
ATOM 2939 C C . THR B 1 181 ? 2.51 -87.812 -37.531 1 54.19 181 THR B C 1
ATOM 2941 O O . THR B 1 181 ? 3.432 -88.625 -37.719 1 54.19 181 THR B O 1
ATOM 2944 N N . GLY B 1 182 ? 1.462 -88.25 -36.844 1 53.91 182 GLY B N 1
ATOM 2945 C CA . GLY B 1 182 ? 1.378 -89.562 -36.375 1 53.91 182 GLY B CA 1
ATOM 2946 C C . GLY B 1 182 ? 1.552 -90.625 -37.469 1 53.91 182 GLY B C 1
ATOM 2947 O O . GLY B 1 182 ? 1.278 -90.312 -38.656 1 53.91 182 GLY B O 1
ATOM 2948 N N . ASN B 1 183 ? 2.381 -91.688 -37.062 1 50.38 183 ASN B N 1
ATOM 2949 C CA . ASN B 1 183 ? 2.906 -92.812 -37.812 1 50.38 183 ASN B CA 1
ATOM 2950 C C . ASN B 1 183 ? 1.795 -93.562 -38.531 1 50.38 183 ASN B C 1
ATOM 2952 O O . ASN B 1 183 ? 0.839 -94.062 -37.906 1 50.38 183 ASN B O 1
ATOM 2956 N N . PRO B 1 184 ? 1.8 -93.375 -39.781 1 47.88 184 PRO B N 1
ATOM 2957 C CA . PRO B 1 184 ? 0.99 -94.312 -40.531 1 47.88 184 PRO B CA 1
ATOM 2958 C C . PRO B 1 184 ? 1.389 -95.812 -40.25 1 47.88 184 PRO B C 1
ATOM 2960 O O . PRO B 1 184 ? 0.837 -96.688 -40.844 1 47.88 184 PRO B O 1
ATOM 2963 N N . TYR B 1 185 ? 2.504 -96 -39.594 1 44.91 185 TYR B N 1
ATOM 2964 C CA . TYR B 1 185 ? 2.781 -97.438 -39.656 1 44.91 185 TYR B CA 1
ATOM 2965 C C . TYR B 1 185 ? 1.901 -98.188 -38.656 1 44.91 185 TYR B C 1
ATOM 2967 O O . TYR B 1 185 ? 2.043 -99.438 -38.5 1 44.91 185 TYR B O 1
ATOM 2975 N N . ASN B 1 186 ? 0.827 -97.75 -38.062 1 30.47 186 ASN B N 1
ATOM 2976 C CA . ASN B 1 186 ? 0.154 -99 -37.812 1 30.47 186 ASN B CA 1
ATOM 2977 C C . ASN B 1 186 ? -0.568 -99.562 -39.062 1 30.47 186 ASN B C 1
ATOM 2979 O O . ASN B 1 186 ? -1.169 -98.75 -39.812 1 30.47 186 ASN B O 1
#

Nearest PDB structures (foldseek):
  3dx9-assembly1_B  TM=8.361E-01  e=4.234E-08  Homo sapiens
  8gvi-assembly1_B  TM=8.263E-01  e=1.065E-07  Homo sapiens
  8gvb-assembly1_B  TM=8.218E-01  e=2.405E-07  Homo sapiens
  7rm4-assembly4_S  TM=8.130E-01  e=2.044E-07  Homo sapiens
  8ezm-assembly1_H  TM=7.733E-01  e=2.830E-07  Homo sapiens

Sequence (372 aa):
LEFGPLCLMMKCILEYAREVTQKPDVLLVNEGESVNISCSITTKGMLVGMYLKREVVNAMEVLYITKNGSKLTINFHYKDRIQPFFLQTEVRIMLHRLQKNDTGLYVCRQSILEDFEPNYVSSQGTILVVKGIVCFSIFFLSVRQMNSSLIKKHCQEGKKKQANSVYEDMSYTLRLNTMATGNPYNLEFGPLCLMMKCILEYAREVTQKPDVLLVNEGESVNISCSITTKGMLVGMYLKREVVNAMEVLYITKNGSKLTINFHYKDRIQPFFLQTEVRIMLHRLQKNDTGLYVCRQSILEDFEPNYVSSQGTILVVKGIVCFSIFFLSVRQMNSSLIKKHCQEGKKKQANSVYEDMSYTLRLNTMATGNPYN

Foldseek 3Di:
DDDPPPPPPPPPVVPQPLAKAKDDAEAEEAAQAKDKMKIFPGHPFAFQWKWKWFDPAPTDTAWIAGPVRPDIDGDPVQPPQWDWDDDDTIIMIMGGRDDQSNFGWIKMKTWGQDVNDTDIHIHPTHGYGYHYDPPPVVVVVVVVVVVVVVVVVVVVVVVVVVVVVVVVVVVVVVVVVVVVPPDPPD/DDDPPPPPPPPPVVPQPLAKAKDDAEAEEAAQAKDKMKIFPGHPFAFQWKWKWFDPAPTDTAWIAGPVRPDIDGDPVQPPQWDWDDDDTIIMIMGGRDDQSNFGWIKMKTWGQDVNDTDIHIHPTHGYGYHYDPPPVVVVVVVVVVVVVVVVVVVVVVVVVVVVVVVVVVVVVVVVVVVVPPDPPD

InterPro domains:
  IPR003599 Immunoglobulin domain subtype [SM00409] (24-131)
  IPR013106 Immunoglobulin V-set domain [PF07686] (22-129)
  IPR013783 Immunoglobulin-like fold [G3DSA:2.60.40.10] (15-136)
  IPR036179 Immunoglobulin-like domain superfamily [SSF48726] (19-131)
  IPR039090 T-cell antigen CD7 [PTHR15343] (7-132)

pLDDT: mean 80.11, std 19.45, range [30.47, 98.81]